Protein AF-A0A0K6SAA8-F1 (afdb_monomer)

Nearest PDB structures (foldseek):
  6c72-assembly1_C  TM=5.398E-01  e=1.262E+00  Acinetobacter phage Fri1

Secondary structure (DSSP, 8-state):
---------------------PPPP-----SS----TTEEEE-TTS-HHHHHHHHHHHHHHH-STTTTTTT----EEEEE-SEEE---EE--TTEEEEE-SSSGGGEEE-SSS-EEB--SSS-TTTTTTT--S-EEEEEEE----B-STT-BEEEB---SS--EEEEEESSEEE-------TT--PPP---------TT--------

Foldseek 3Di:
DDDDDDDDDDDPDDDPPPPPPPPPDPPDADVVHDDDPQEDEDEQPPPLCVLQVSQVVVCVQFADADRRNLVPPRAHEYEYEFDEHQYAHEWGANYEYYYPDPAQDRAEQNHQQGYAYDQGNVPPVCWSASRAHYEYESHEYAYQHQAEPRRGFHYYQHAPHYEYYRYATPDDYHNTDDHDDDPDDDDHQGAYDWDDDPPGGTDDGDD

Solvent-accessible surface area (backbone atoms only — not comparable to full-atom values): 11722 Å² total; per-residue (Å²): 134,80,88,85,84,90,81,83,86,79,82,80,80,80,80,81,77,81,73,83,74,69,72,78,77,78,75,79,73,59,86,76,66,90,69,58,91,48,45,44,79,44,54,60,85,52,61,64,68,61,55,41,51,55,46,50,56,50,22,68,57,16,20,58,71,68,48,32,29,75,86,52,87,68,61,39,35,44,37,31,41,58,37,61,39,79,41,59,38,66,55,19,32,42,25,37,40,34,29,66,31,97,44,23,80,37,10,31,30,54,10,64,48,7,64,26,22,72,44,28,54,78,47,58,92,66,44,29,73,78,26,36,42,26,38,39,33,24,23,20,36,63,11,62,29,73,74,44,100,76,48,45,17,30,37,48,17,29,8,58,66,30,47,46,42,66,53,44,62,77,41,46,78,36,54,61,75,68,67,98,53,91,94,58,87,78,82,65,76,37,22,34,52,52,65,71,58,102,83,73,54,76,47,49,58,36,132

Mean predicted aligned error: 12.29 Å

Radius of gyration: 27.16 Å; Cα contacts (8 Å, |Δi|>4): 464; chains: 1; bounding box: 73×38×105 Å

Sequence (207 aa):
MTLFHNLVISTCLLVCVAVGLNPPEANPQPNPPSWPPSVRVFNPDDPIEQIQSAVDAAFEINGGDGDKGQFSTARFAFLFTPGTYPVDVPVGYYTHIMGLGLSPDDTVISGPKGVHCEEGTKRFDVGALNTFWRAAENFRSTSRFNWFGGETGMLWAVSQASPLRRVNVDGDLLLFQAAEQDNEITIDNSTALVYEDENGVLVAGYS

Structure (mmCIF, N/CA/C/O backbone):
data_AF-A0A0K6SAA8-F1
#
_entry.id   AF-A0A0K6SAA8-F1
#
loop_
_atom_site.group_PDB
_atom_site.id
_atom_site.type_symbol
_atom_site.label_atom_id
_atom_site.label_alt_id
_atom_site.label_comp_id
_atom_site.label_asym_id
_atom_site.label_entity_id
_atom_site.label_seq_id
_atom_site.pdbx_PDB_ins_code
_atom_site.Cartn_x
_atom_site.Cartn_y
_atom_site.Cartn_z
_atom_site.occupancy
_atom_site.B_iso_or_equiv
_atom_site.auth_seq_id
_atom_site.auth_comp_id
_atom_site.auth_asym_id
_atom_site.auth_atom_id
_atom_site.pdbx_PDB_model_num
ATOM 1 N N . MET A 1 1 ? 55.920 -12.513 79.257 1.00 35.78 1 MET A N 1
ATOM 2 C CA . MET A 1 1 ? 56.450 -11.722 78.128 1.00 35.78 1 MET A CA 1
ATOM 3 C C . MET A 1 1 ? 55.290 -11.398 77.205 1.00 35.78 1 MET A C 1
ATOM 5 O O . MET A 1 1 ? 54.555 -12.319 76.887 1.00 35.78 1 MET A O 1
ATOM 9 N N . THR A 1 2 ? 55.156 -10.107 76.870 1.00 36.62 2 THR A N 1
ATOM 10 C CA . THR A 1 2 ? 54.320 -9.484 75.815 1.00 36.62 2 THR A CA 1
ATOM 11 C C . THR A 1 2 ? 52.791 -9.690 75.908 1.00 36.62 2 THR A C 1
ATOM 13 O O . THR A 1 2 ? 52.319 -10.802 75.743 1.00 36.62 2 THR A O 1
ATOM 16 N N . LEU A 1 3 ? 51.980 -8.694 76.322 1.00 32.72 3 LEU A N 1
ATOM 17 C CA . LEU A 1 3 ? 51.553 -7.496 75.550 1.00 32.72 3 LEU A CA 1
ATOM 18 C C . LEU A 1 3 ? 50.718 -7.930 74.316 1.00 32.72 3 LEU A C 1
ATOM 20 O O . LEU A 1 3 ? 51.194 -8.770 73.573 1.00 32.72 3 LEU A O 1
ATOM 24 N N . PHE A 1 4 ? 49.526 -7.435 73.956 1.00 35.25 4 PHE A N 1
ATOM 25 C CA . PHE A 1 4 ? 48.893 -6.127 74.134 1.00 35.25 4 PHE A CA 1
ATOM 26 C C . PHE A 1 4 ? 47.556 -6.113 73.317 1.00 35.25 4 PHE A C 1
ATOM 28 O O . PHE A 1 4 ? 47.455 -6.821 72.321 1.00 35.25 4 PHE A O 1
ATOM 35 N N . HIS A 1 5 ? 46.633 -5.208 73.671 1.00 37.62 5 HIS A N 1
ATOM 36 C CA . HIS A 1 5 ? 45.653 -4.486 72.821 1.00 37.62 5 HIS A CA 1
ATOM 37 C C . HIS A 1 5 ? 44.261 -5.052 72.433 1.00 37.62 5 HIS A C 1
ATOM 39 O O . HIS A 1 5 ? 44.089 -5.925 71.591 1.00 37.62 5 HIS A O 1
ATOM 45 N N . ASN A 1 6 ? 43.270 -4.361 73.018 1.00 39.34 6 ASN A N 1
ATOM 46 C CA . ASN A 1 6 ? 41.908 -4.012 72.591 1.00 39.34 6 ASN A CA 1
ATOM 47 C C . ASN A 1 6 ? 41.561 -4.149 71.096 1.00 39.34 6 ASN A C 1
ATOM 49 O O . ASN A 1 6 ? 42.222 -3.551 70.248 1.00 39.34 6 ASN A O 1
ATOM 53 N N . LEU A 1 7 ? 40.388 -4.728 70.811 1.00 35.84 7 LEU A N 1
ATOM 54 C CA . LEU A 1 7 ? 39.608 -4.405 69.615 1.00 35.84 7 LEU A CA 1
ATOM 55 C C . LEU A 1 7 ? 38.163 -4.084 70.020 1.00 35.84 7 LEU A C 1
ATOM 57 O O . LEU A 1 7 ? 37.481 -4.876 70.666 1.00 35.84 7 LEU A O 1
ATOM 61 N N . VAL A 1 8 ? 37.745 -2.868 69.681 1.00 38.88 8 VAL A N 1
ATOM 62 C CA . VAL A 1 8 ? 36.444 -2.264 69.981 1.00 38.88 8 VAL A CA 1
ATOM 63 C C . VAL A 1 8 ? 35.350 -2.931 69.143 1.00 38.88 8 VAL A C 1
ATOM 65 O O . VAL A 1 8 ? 35.466 -3.019 67.922 1.00 38.88 8 VAL A O 1
ATOM 68 N N . ILE A 1 9 ? 34.267 -3.363 69.793 1.00 43.66 9 ILE A N 1
ATOM 69 C CA . ILE A 1 9 ? 33.021 -3.781 69.139 1.00 43.66 9 ILE A CA 1
ATOM 70 C C . ILE A 1 9 ? 32.321 -2.512 68.641 1.00 43.66 9 ILE A C 1
ATOM 72 O O . ILE A 1 9 ? 31.817 -1.727 69.441 1.00 43.66 9 ILE A O 1
ATOM 76 N N . SER A 1 10 ? 32.314 -2.297 67.326 1.00 44.81 10 SER A N 1
ATOM 77 C CA . SER A 1 10 ? 31.531 -1.240 66.682 1.00 44.81 10 SER A CA 1
ATOM 78 C C . SER A 1 10 ? 30.283 -1.861 66.063 1.00 44.81 10 SER A C 1
ATOM 80 O O . SER A 1 10 ? 30.319 -2.421 64.967 1.00 44.81 10 SER A O 1
ATOM 82 N N . THR A 1 11 ? 29.174 -1.8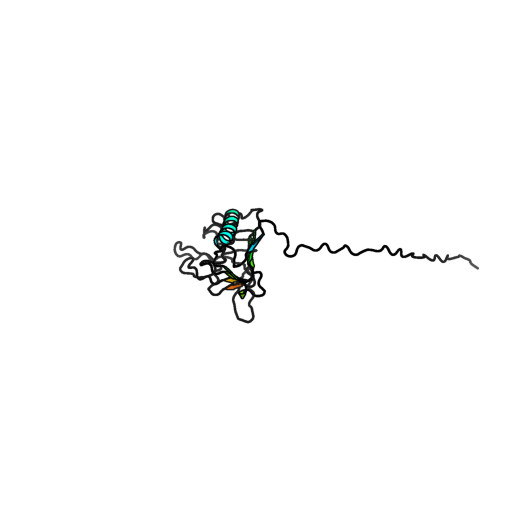20 66.796 1.00 48.84 11 THR A N 1
ATOM 83 C CA . THR A 1 11 ? 27.853 -2.197 66.289 1.00 48.84 11 THR A CA 1
ATOM 84 C C . THR A 1 11 ? 27.327 -1.042 65.439 1.00 48.84 11 THR A C 1
ATOM 86 O O . THR A 1 11 ? 26.850 -0.035 65.958 1.00 48.84 11 THR A O 1
ATOM 89 N N . CYS A 1 12 ? 27.428 -1.170 64.117 1.00 32.81 12 CYS A N 1
ATOM 90 C CA . CYS A 1 12 ? 26.747 -0.276 63.186 1.00 32.81 12 CYS A CA 1
ATOM 91 C C . CYS A 1 12 ? 25.257 -0.646 63.173 1.00 32.81 12 CYS A C 1
ATOM 93 O O . CYS A 1 12 ? 24.860 -1.644 62.574 1.00 32.81 12 CYS A O 1
ATOM 95 N N . LEU A 1 13 ? 24.434 0.123 63.889 1.00 40.59 13 LEU A N 1
ATOM 96 C CA . LEU A 1 13 ? 22.982 -0.011 63.850 1.00 40.59 13 LEU A CA 1
ATOM 97 C C . LEU A 1 13 ? 22.485 0.599 62.531 1.00 40.59 13 LEU A C 1
ATOM 99 O O . LEU A 1 13 ? 22.435 1.819 62.380 1.00 40.59 13 LEU A O 1
ATOM 103 N N . LEU A 1 14 ? 22.152 -0.247 61.557 1.00 43.69 14 LEU A N 1
ATOM 104 C CA . LEU A 1 14 ? 21.519 0.190 60.317 1.00 43.69 14 LEU A CA 1
ATOM 105 C C . LEU A 1 14 ? 20.052 0.531 60.619 1.00 43.69 14 LEU A C 1
ATOM 107 O O . LEU A 1 14 ? 19.215 -0.355 60.778 1.00 43.69 14 LEU A O 1
ATOM 111 N N . VAL A 1 15 ? 19.739 1.822 60.734 1.00 44.41 15 VAL A N 1
ATOM 112 C CA . VAL A 1 15 ? 18.352 2.301 60.767 1.00 44.41 15 VAL A CA 1
ATOM 113 C C . VAL A 1 15 ? 17.836 2.297 59.331 1.00 44.41 15 VAL A C 1
ATOM 115 O O . VAL A 1 15 ? 18.151 3.187 58.544 1.00 44.41 15 VAL A O 1
ATOM 118 N N . CYS A 1 16 ? 17.049 1.284 58.975 1.00 38.91 16 CYS A N 1
ATOM 119 C CA . CYS A 1 16 ? 16.259 1.304 57.749 1.00 38.91 16 CYS A CA 1
ATOM 120 C C . CYS A 1 16 ? 15.144 2.345 57.911 1.00 38.91 16 CYS A C 1
ATOM 122 O O . CYS A 1 16 ? 14.097 2.063 58.491 1.00 38.91 16 CYS A O 1
ATOM 124 N N . VAL A 1 17 ? 15.363 3.560 57.408 1.00 49.12 17 VAL A N 1
ATOM 125 C CA . VAL A 1 17 ? 14.263 4.493 57.149 1.00 49.12 17 VAL A CA 1
ATOM 126 C C . VAL A 1 17 ? 13.480 3.917 55.974 1.00 49.12 17 VAL A C 1
ATOM 128 O O . VAL A 1 17 ? 13.948 3.941 54.838 1.00 49.12 17 VAL A O 1
ATOM 131 N N . ALA A 1 18 ? 12.302 3.359 56.249 1.00 51.41 18 ALA A N 1
ATOM 132 C CA . ALA A 1 18 ? 11.336 3.021 55.216 1.00 51.41 18 ALA A CA 1
ATOM 133 C C . ALA A 1 18 ? 10.807 4.332 54.619 1.00 51.41 18 ALA A C 1
ATOM 135 O O . ALA A 1 18 ? 9.821 4.899 55.086 1.00 51.41 18 ALA A O 1
ATOM 136 N N . VAL A 1 19 ? 11.504 4.852 53.609 1.00 53.38 19 VAL A N 1
ATOM 137 C CA . VAL A 1 19 ? 10.934 5.865 52.725 1.00 53.38 19 VAL A CA 1
ATOM 138 C C . VAL A 1 19 ? 9.825 5.145 51.971 1.00 53.38 19 VAL A C 1
ATOM 140 O O . VAL A 1 19 ? 10.100 4.220 51.209 1.00 53.38 19 VAL A O 1
ATOM 143 N N . GLY A 1 20 ? 8.571 5.503 52.244 1.00 55.34 20 GLY A N 1
ATOM 144 C CA . GLY A 1 20 ? 7.431 5.029 51.472 1.00 55.34 20 GLY A CA 1
ATOM 145 C C . GLY A 1 20 ? 7.590 5.483 50.027 1.00 55.34 20 GLY A C 1
ATOM 146 O O . GLY A 1 20 ? 7.181 6.585 49.672 1.00 55.34 20 GLY A O 1
ATOM 147 N N . LEU A 1 21 ? 8.232 4.657 49.203 1.00 55.69 21 LEU A N 1
ATOM 148 C CA . LEU A 1 21 ? 8.186 4.790 47.759 1.00 55.69 21 LEU A CA 1
ATOM 149 C C . LEU A 1 21 ? 6.781 4.361 47.351 1.00 55.69 21 LEU A C 1
ATOM 151 O O . LEU A 1 21 ? 6.524 3.179 47.127 1.00 55.69 21 LEU A O 1
ATOM 155 N N . ASN A 1 22 ? 5.856 5.318 47.304 1.00 58.56 22 ASN A N 1
ATOM 156 C CA . ASN A 1 22 ? 4.645 5.111 46.531 1.00 58.56 22 ASN A CA 1
ATOM 157 C C . ASN A 1 22 ? 5.105 4.782 45.102 1.00 58.56 22 ASN A C 1
ATOM 159 O O . ASN A 1 22 ? 5.905 5.549 44.550 1.00 58.56 22 ASN A O 1
ATOM 163 N N . PRO A 1 23 ? 4.684 3.647 44.514 1.00 65.62 23 PRO A N 1
ATOM 164 C CA . PRO A 1 23 ? 4.950 3.408 43.107 1.00 65.62 23 PRO A CA 1
ATOM 165 C C . PRO A 1 23 ? 4.401 4.610 42.328 1.00 65.62 23 PRO A C 1
ATOM 167 O O . PRO A 1 23 ? 3.341 5.122 42.704 1.00 65.62 23 PRO A O 1
ATOM 170 N N . PRO A 1 24 ? 5.110 5.104 41.296 1.00 65.88 24 PRO A N 1
ATOM 171 C CA . PRO A 1 24 ? 4.554 6.150 40.455 1.00 65.88 24 PRO A CA 1
ATOM 172 C C . PRO A 1 24 ? 3.188 5.664 39.974 1.00 65.88 24 PRO A C 1
ATOM 174 O O . PRO A 1 24 ? 3.086 4.562 39.429 1.00 65.88 24 PRO A O 1
ATOM 177 N N . GLU A 1 25 ? 2.142 6.447 40.244 1.00 60.78 25 GLU A N 1
ATOM 178 C CA . GLU A 1 25 ? 0.822 6.192 39.683 1.00 60.78 25 GLU A CA 1
ATOM 179 C C . GLU A 1 25 ? 1.014 6.009 38.179 1.00 60.78 25 GLU A C 1
ATOM 181 O O . GLU A 1 25 ? 1.585 6.870 37.502 1.00 60.78 25 GLU A O 1
ATOM 186 N N . ALA A 1 26 ? 0.641 4.832 37.676 1.00 66.62 26 ALA A N 1
ATOM 187 C CA . ALA A 1 26 ? 0.717 4.544 36.260 1.00 66.62 26 ALA A CA 1
ATOM 188 C C . ALA A 1 26 ? -0.170 5.571 35.561 1.00 66.62 26 ALA A C 1
ATOM 190 O O . ALA A 1 26 ? -1.389 5.478 35.642 1.00 66.62 26 ALA A O 1
ATOM 191 N N . ASN A 1 27 ? 0.445 6.571 34.930 1.00 66.69 27 ASN A N 1
ATOM 192 C CA . ASN A 1 27 ? -0.266 7.542 34.114 1.00 66.69 27 ASN A CA 1
ATOM 193 C C . ASN A 1 27 ? -0.941 6.734 32.999 1.00 66.69 27 ASN A C 1
ATOM 195 O O . ASN A 1 27 ? -0.214 6.202 32.147 1.00 66.69 27 ASN A O 1
ATOM 199 N N . PRO A 1 28 ? -2.276 6.552 33.022 1.00 75.44 28 PRO A N 1
ATOM 200 C CA . PRO A 1 28 ? -2.926 5.690 32.055 1.00 75.44 28 PRO A CA 1
ATOM 201 C C . PRO A 1 28 ? -2.694 6.311 30.680 1.00 75.44 28 PRO A C 1
ATOM 203 O O . PRO A 1 28 ? -3.140 7.426 30.407 1.00 75.44 28 PRO A O 1
ATOM 206 N N . GLN A 1 29 ? -1.924 5.626 29.834 1.00 75.44 29 GLN A N 1
ATOM 207 C CA . GLN A 1 29 ? -1.759 6.059 28.454 1.00 75.44 29 GLN A CA 1
ATOM 208 C C . GLN A 1 29 ? -3.133 5.982 27.779 1.00 75.44 29 GLN A C 1
ATOM 210 O O . GLN A 1 29 ? -3.856 5.006 28.014 1.00 75.44 29 GLN A O 1
ATOM 215 N N . PRO A 1 30 ? -3.514 6.982 26.965 1.00 80.06 30 PRO A N 1
ATOM 216 C CA . PRO A 1 30 ? -4.750 6.913 26.204 1.00 80.06 30 PRO A CA 1
ATOM 217 C C . PRO A 1 30 ? -4.809 5.600 25.418 1.00 80.06 30 PRO A C 1
ATOM 219 O O . PRO A 1 30 ? -3.830 5.211 24.781 1.00 80.06 30 PRO A O 1
ATOM 222 N N . ASN A 1 31 ? -5.948 4.911 25.490 1.00 77.38 31 ASN A N 1
ATOM 223 C CA . ASN A 1 31 ? -6.246 3.751 24.660 1.00 77.38 31 ASN A CA 1
ATOM 224 C C . ASN A 1 31 ? -7.573 4.016 23.923 1.00 77.38 31 ASN A C 1
ATOM 226 O O . ASN A 1 31 ? -8.626 3.965 24.563 1.00 77.38 31 ASN A O 1
ATOM 230 N N . PRO A 1 32 ? -7.545 4.337 22.619 1.00 80.06 32 PRO A N 1
ATOM 231 C CA . PRO A 1 32 ? -6.368 4.323 21.750 1.00 80.06 32 PRO A CA 1
ATOM 232 C C . PRO A 1 32 ? -5.377 5.468 22.050 1.00 80.06 32 PRO A C 1
ATOM 234 O O . PRO A 1 32 ? -5.785 6.512 22.570 1.00 80.06 32 PRO A O 1
ATOM 237 N N . PRO A 1 33 ? -4.082 5.296 21.722 1.00 85.81 33 PRO A N 1
ATOM 238 C CA . PRO A 1 33 ? -3.091 6.365 21.812 1.00 85.81 33 PRO A CA 1
ATOM 239 C C . PRO A 1 33 ? -3.477 7.583 20.969 1.00 85.81 33 PRO A C 1
ATOM 241 O O . PRO A 1 33 ? -4.172 7.466 19.960 1.00 85.81 33 PRO A O 1
ATOM 244 N N . SER A 1 34 ? -2.978 8.760 21.353 1.00 89.06 34 SER A N 1
ATOM 245 C CA . SER A 1 34 ? -3.048 9.941 20.490 1.00 89.06 34 SER A CA 1
ATOM 246 C C . SER A 1 34 ? -1.943 9.862 19.439 1.00 89.06 34 SER A C 1
ATOM 248 O O . SER A 1 34 ? -0.757 9.872 19.776 1.00 89.06 34 SER A O 1
ATOM 250 N N . TRP A 1 35 ? -2.335 9.761 18.174 1.00 90.69 35 TRP A N 1
ATOM 251 C CA . TRP A 1 35 ? -1.424 9.610 17.045 1.00 90.69 35 TRP A CA 1
ATOM 252 C C . TRP A 1 35 ? -1.128 10.962 16.376 1.00 90.69 35 TRP A C 1
ATOM 254 O O . TRP A 1 35 ? -2.025 11.804 16.278 1.00 90.69 35 TRP A O 1
ATOM 264 N N . PRO A 1 36 ? 0.106 11.206 15.890 1.00 93.56 36 PRO A N 1
ATOM 265 C CA . PRO A 1 36 ? 0.375 12.372 15.052 1.00 93.56 36 PRO A CA 1
ATOM 266 C C . PRO A 1 36 ? -0.384 12.256 13.716 1.00 93.56 36 PRO A C 1
ATOM 268 O O . PRO A 1 36 ? -0.700 11.145 13.298 1.00 93.56 36 PRO A O 1
ATOM 271 N N . PRO A 1 37 ? -0.613 13.361 12.978 1.00 93.69 37 PRO A N 1
ATOM 272 C CA . PRO A 1 37 ? -1.379 13.334 11.723 1.00 93.69 37 PRO A CA 1
ATOM 273 C C . PRO A 1 37 ? -0.827 12.401 10.636 1.00 93.69 37 PRO A C 1
ATOM 275 O O . PRO A 1 37 ? -1.553 12.020 9.721 1.00 93.69 37 PRO A O 1
ATOM 278 N N . SER A 1 38 ? 0.456 12.049 10.722 1.00 96.19 38 SER A N 1
ATOM 279 C CA . SER A 1 38 ? 1.112 11.126 9.800 1.00 96.19 38 SER A CA 1
ATOM 280 C C . SER A 1 38 ? 0.850 9.646 10.093 1.00 96.19 38 SER A C 1
ATOM 282 O O . SER A 1 38 ? 1.230 8.789 9.298 1.00 96.19 38 SER A O 1
ATOM 284 N N . VAL A 1 39 ? 0.204 9.343 11.219 1.00 97.69 39 VAL A N 1
ATOM 285 C CA . VAL A 1 39 ? -0.264 8.011 11.590 1.00 97.69 39 VAL A CA 1
ATOM 286 C C . VAL A 1 39 ? -1.785 8.027 11.493 1.00 97.69 39 VAL A C 1
ATOM 288 O O . VAL A 1 39 ? -2.465 8.753 12.218 1.00 97.69 39 VAL A O 1
ATOM 291 N N . ARG A 1 40 ? -2.330 7.248 10.562 1.00 97.44 40 ARG A N 1
ATOM 292 C CA . ARG A 1 40 ? -3.764 7.222 10.266 1.00 97.44 40 ARG A CA 1
ATOM 293 C C . ARG A 1 40 ? -4.307 5.830 10.529 1.00 97.44 40 ARG A C 1
ATOM 295 O O . ARG A 1 40 ? -3.757 4.854 10.032 1.00 97.44 40 ARG A O 1
ATOM 302 N N . VAL A 1 41 ? -5.386 5.765 11.301 1.00 97.31 41 VAL A N 1
ATOM 303 C CA . VAL A 1 41 ? -6.159 4.542 11.520 1.00 97.31 41 VAL A CA 1
ATOM 304 C C . VAL A 1 41 ? -7.432 4.653 10.692 1.00 97.31 41 VAL A C 1
ATOM 306 O O . VAL A 1 41 ? -8.168 5.624 10.860 1.00 97.31 41 VAL A O 1
ATOM 309 N N . PHE A 1 42 ? -7.661 3.693 9.804 1.00 98.19 42 PHE A N 1
ATOM 310 C CA . PHE A 1 42 ? -8.815 3.648 8.913 1.00 98.19 42 PHE A CA 1
ATOM 311 C C . PHE A 1 42 ? -9.785 2.552 9.334 1.00 98.19 42 PHE A C 1
ATOM 313 O O . PHE A 1 42 ? -9.373 1.425 9.616 1.00 98.19 42 PHE A O 1
ATOM 320 N N . ASN A 1 43 ? -11.075 2.867 9.303 1.00 97.56 43 ASN A N 1
ATOM 321 C CA . ASN A 1 43 ? -12.169 1.917 9.471 1.00 97.56 43 ASN A CA 1
ATOM 322 C C . ASN A 1 43 ? -12.768 1.536 8.116 1.00 97.56 43 ASN A C 1
ATOM 324 O O . ASN A 1 43 ? -12.737 2.353 7.197 1.00 97.56 43 ASN A O 1
ATOM 328 N N . PRO A 1 44 ? -13.332 0.325 7.967 1.00 97.62 44 PRO A N 1
ATOM 329 C CA . PRO A 1 44 ? -13.945 -0.091 6.704 1.00 97.62 44 PRO A CA 1
ATOM 330 C C . PRO A 1 44 ? -15.139 0.787 6.294 1.00 97.62 44 PRO A C 1
ATOM 332 O O . PRO A 1 44 ? -15.464 0.852 5.113 1.00 97.62 44 PRO A O 1
ATOM 335 N N . ASP A 1 45 ? -15.757 1.486 7.252 1.00 97.31 45 ASP A N 1
ATOM 336 C CA . ASP A 1 45 ? -16.860 2.424 7.015 1.00 97.31 45 ASP A CA 1
ATOM 337 C C . ASP A 1 45 ? -16.389 3.851 6.664 1.00 97.31 45 ASP A C 1
ATOM 339 O O . ASP A 1 45 ? -17.216 4.709 6.337 1.00 97.31 45 ASP A O 1
ATOM 343 N N . ASP A 1 46 ? -15.081 4.137 6.739 1.00 98.06 46 ASP A N 1
ATOM 344 C CA . ASP A 1 46 ? -14.552 5.439 6.332 1.00 98.06 46 ASP A CA 1
ATOM 345 C C . ASP A 1 46 ? -14.757 5.628 4.817 1.00 98.06 46 ASP A C 1
ATOM 347 O O . ASP A 1 46 ? -14.586 4.683 4.038 1.00 98.06 46 ASP A O 1
ATOM 351 N N . PRO A 1 47 ? -15.081 6.846 4.342 1.00 98.38 47 PRO A N 1
ATOM 352 C CA . PRO A 1 47 ? -15.229 7.081 2.914 1.00 98.38 47 PRO A CA 1
ATOM 353 C C . PRO A 1 47 ? -13.939 6.738 2.161 1.00 98.38 47 PRO A C 1
ATOM 355 O O . PRO A 1 47 ? -12.876 7.283 2.460 1.00 98.38 47 PRO A O 1
ATOM 358 N N . ILE A 1 48 ? -14.049 5.882 1.141 1.00 97.75 48 ILE A N 1
ATOM 359 C CA . ILE A 1 48 ? -12.924 5.390 0.322 1.00 97.75 48 ILE A CA 1
ATOM 360 C C . ILE A 1 48 ? -12.046 6.546 -0.174 1.00 97.75 48 ILE A C 1
ATOM 362 O O . ILE A 1 48 ? -10.823 6.480 -0.092 1.00 97.75 48 ILE A O 1
ATOM 366 N N . GLU A 1 49 ? -12.665 7.641 -0.618 1.00 98.06 49 GLU A N 1
ATOM 367 C CA . GLU A 1 49 ? -11.969 8.841 -1.097 1.00 98.06 49 GLU A CA 1
ATOM 368 C C . GLU A 1 49 ? -11.064 9.477 -0.031 1.00 98.06 49 GLU A C 1
ATOM 370 O O . GLU A 1 49 ? -9.993 9.987 -0.352 1.00 98.06 49 GLU A O 1
ATOM 375 N N . GLN A 1 50 ? -11.451 9.425 1.247 1.00 98.00 50 GLN A N 1
ATOM 376 C CA . GLN A 1 50 ? -10.641 9.964 2.343 1.00 98.00 50 GLN A CA 1
ATOM 377 C C . GLN A 1 50 ? -9.438 9.074 2.656 1.00 98.00 50 GLN A C 1
ATOM 379 O O . GLN A 1 50 ? -8.367 9.591 2.985 1.00 98.00 50 GLN A O 1
ATOM 384 N N . ILE A 1 51 ? -9.608 7.753 2.551 1.00 98.56 51 ILE A N 1
ATOM 385 C CA . ILE A 1 51 ? -8.516 6.787 2.708 1.00 98.56 51 ILE A CA 1
ATOM 386 C C . ILE A 1 51 ? -7.519 6.978 1.564 1.00 98.56 51 ILE A C 1
ATOM 388 O O . ILE A 1 51 ? -6.337 7.219 1.810 1.00 98.56 51 ILE A O 1
ATOM 392 N N . GLN A 1 52 ? -8.015 6.953 0.324 1.00 98.56 52 GLN A N 1
ATOM 393 C CA . GLN A 1 52 ? -7.194 7.088 -0.874 1.00 98.56 52 GLN A CA 1
ATOM 394 C C . GLN A 1 52 ? -6.448 8.426 -0.884 1.00 98.56 52 GLN A C 1
ATOM 396 O O . GLN A 1 52 ? -5.233 8.445 -1.038 1.00 98.56 52 GLN A O 1
ATOM 401 N N . SER A 1 53 ? -7.130 9.538 -0.591 1.00 98.38 53 SER A N 1
ATOM 402 C CA . SER A 1 53 ? -6.496 10.860 -0.540 1.00 98.38 53 SER A CA 1
ATOM 403 C C . SER A 1 53 ? -5.384 10.952 0.510 1.00 98.38 53 SER A C 1
ATOM 405 O O . SER A 1 53 ? -4.366 11.600 0.270 1.00 98.38 53 SER A O 1
ATOM 407 N N . ALA A 1 54 ? -5.542 10.304 1.669 1.00 98.19 54 ALA A N 1
ATOM 408 C CA . ALA A 1 54 ? -4.507 10.294 2.700 1.00 98.19 54 ALA A CA 1
ATOM 409 C C . ALA A 1 54 ? -3.259 9.514 2.262 1.00 98.19 54 ALA A C 1
ATOM 411 O O . ALA A 1 54 ? -2.138 9.945 2.537 1.00 98.19 54 ALA A O 1
ATOM 412 N N . VAL A 1 55 ? -3.463 8.384 1.583 1.00 98.31 55 VAL A N 1
ATOM 413 C CA . VAL A 1 55 ? -2.385 7.557 1.037 1.00 98.31 55 VAL A CA 1
ATOM 414 C C . VAL A 1 55 ? -1.673 8.281 -0.106 1.00 98.31 55 VAL A C 1
ATOM 416 O O . VAL A 1 55 ? -0.448 8.402 -0.078 1.00 98.31 55 VAL A O 1
ATOM 419 N N . ASP A 1 56 ? -2.428 8.834 -1.054 1.00 98.25 56 ASP A N 1
ATOM 420 C CA . ASP A 1 56 ? -1.890 9.556 -2.208 1.00 98.25 56 ASP A CA 1
ATOM 421 C C . ASP A 1 56 ? -1.069 10.773 -1.772 1.00 98.25 56 ASP A C 1
ATOM 423 O O . ASP A 1 56 ? 0.017 11.003 -2.299 1.00 98.25 56 ASP A O 1
ATOM 427 N N . ALA A 1 57 ? -1.526 11.511 -0.754 1.00 97.75 57 ALA A N 1
ATOM 428 C CA . ALA A 1 57 ? -0.790 12.653 -0.215 1.00 97.75 57 ALA A CA 1
ATOM 429 C C . ALA A 1 57 ? 0.560 12.247 0.406 1.00 97.75 57 ALA A C 1
ATOM 431 O O . ALA A 1 57 ? 1.556 12.954 0.253 1.00 97.75 57 ALA A O 1
ATOM 432 N N . ALA A 1 58 ? 0.626 11.105 1.097 1.00 97.69 58 ALA A N 1
ATOM 433 C CA . ALA A 1 58 ? 1.896 10.593 1.609 1.00 97.69 58 ALA A CA 1
ATOM 434 C C . ALA A 1 58 ? 2.811 10.114 0.476 1.00 97.69 58 ALA A C 1
ATOM 436 O O . ALA A 1 58 ? 4.010 10.406 0.486 1.00 97.69 58 ALA A O 1
ATOM 437 N N . PHE A 1 59 ? 2.249 9.422 -0.518 1.00 97.31 59 PHE A N 1
ATOM 438 C CA . PHE A 1 59 ? 2.993 8.967 -1.688 1.00 97.31 59 PHE A CA 1
ATOM 439 C C . PHE A 1 59 ? 3.509 10.138 -2.531 1.00 97.31 59 PHE A C 1
ATOM 441 O O . PHE A 1 59 ? 4.620 10.084 -3.045 1.00 97.31 59 PHE A O 1
ATOM 448 N N . GLU A 1 60 ? 2.781 11.251 -2.608 1.00 96.25 60 GLU A N 1
ATOM 449 C CA . GLU A 1 60 ? 3.254 12.461 -3.277 1.00 96.25 60 GLU A CA 1
ATOM 450 C C . GLU A 1 60 ? 4.502 13.054 -2.602 1.00 96.25 60 GLU A C 1
ATOM 452 O O . GLU A 1 60 ? 5.350 13.629 -3.286 1.00 96.25 60 GLU A O 1
ATOM 457 N N . ILE A 1 61 ? 4.651 12.894 -1.287 1.00 96.06 61 ILE A N 1
ATOM 458 C CA . ILE A 1 61 ? 5.806 13.404 -0.535 1.00 96.06 61 ILE A CA 1
ATOM 459 C C . ILE A 1 61 ? 6.983 12.423 -0.605 1.00 96.06 61 ILE A C 1
ATOM 461 O O . ILE A 1 61 ? 8.130 12.843 -0.767 1.00 96.06 61 ILE A O 1
ATOM 465 N N . ASN A 1 62 ? 6.701 11.126 -0.469 1.00 95.88 62 ASN A N 1
ATOM 466 C CA . ASN A 1 62 ? 7.709 10.100 -0.220 1.00 95.88 62 ASN A CA 1
ATOM 467 C C . ASN A 1 62 ? 7.817 9.013 -1.303 1.00 95.88 62 ASN A C 1
ATOM 469 O O . ASN A 1 62 ? 8.498 8.017 -1.085 1.00 95.88 62 ASN A O 1
ATOM 473 N N . GLY A 1 63 ? 7.151 9.131 -2.443 1.00 92.75 63 GLY A N 1
ATOM 474 C CA . GLY A 1 63 ? 7.211 8.116 -3.493 1.00 92.75 63 GLY A CA 1
ATOM 475 C C . GLY A 1 63 ? 6.927 8.667 -4.882 1.00 92.75 63 GLY A C 1
ATOM 476 O O . GLY A 1 63 ? 6.856 9.873 -5.095 1.00 92.75 63 GLY A O 1
ATOM 477 N N . GLY A 1 64 ? 6.762 7.772 -5.846 1.00 85.69 64 GLY A N 1
ATOM 478 C CA . GLY A 1 64 ? 6.657 8.125 -7.258 1.00 85.69 64 GLY A CA 1
ATOM 479 C C . GLY A 1 64 ? 8.024 8.269 -7.922 1.00 85.69 64 GLY A C 1
ATOM 480 O O . GLY A 1 64 ? 9.045 7.939 -7.331 1.00 85.69 64 GLY A O 1
ATOM 481 N N . ASP A 1 65 ? 8.004 8.740 -9.166 1.00 83.94 65 ASP A N 1
ATOM 482 C CA . ASP A 1 65 ? 9.170 8.785 -10.051 1.00 83.94 65 ASP A CA 1
ATOM 483 C C . ASP A 1 65 ? 10.285 9.726 -9.543 1.00 83.94 65 ASP A C 1
ATOM 485 O O . ASP A 1 65 ? 10.018 10.781 -8.954 1.00 83.94 65 ASP A O 1
ATOM 489 N N . GLY A 1 66 ? 11.536 9.350 -9.815 1.00 82.50 66 GLY A N 1
ATOM 490 C CA . GLY A 1 66 ? 12.739 10.126 -9.523 1.00 82.50 66 GLY A CA 1
ATOM 491 C C . GLY A 1 66 ? 13.227 10.074 -8.072 1.00 82.50 66 GLY A C 1
ATOM 492 O O . GLY A 1 66 ? 13.730 11.087 -7.585 1.00 82.50 66 GLY A O 1
ATOM 493 N N . ASP A 1 67 ? 13.073 8.942 -7.374 1.00 85.06 67 ASP A N 1
ATOM 494 C CA . ASP A 1 67 ? 13.526 8.753 -5.979 1.00 85.06 67 ASP A CA 1
ATOM 495 C C . ASP A 1 67 ? 12.954 9.790 -4.998 1.00 85.06 67 ASP A C 1
ATOM 497 O O . ASP A 1 67 ? 13.575 10.185 -3.998 1.00 85.06 67 ASP A O 1
ATOM 501 N N . LYS A 1 68 ? 11.738 10.265 -5.281 1.00 90.56 68 LYS A N 1
ATOM 502 C CA . LYS A 1 68 ? 11.124 11.337 -4.505 1.00 90.56 68 LYS A CA 1
ATOM 503 C C . LYS A 1 68 ? 10.951 10.910 -3.048 1.00 90.56 68 LYS A C 1
ATOM 505 O O . LYS A 1 68 ? 10.274 9.941 -2.725 1.00 90.56 68 LYS A O 1
ATOM 510 N N . GLY A 1 69 ? 11.584 11.672 -2.162 1.00 91.94 69 GLY A N 1
ATOM 511 C CA . GLY A 1 69 ? 11.545 11.453 -0.721 1.00 91.94 69 GLY A CA 1
ATOM 512 C C . GLY A 1 69 ? 12.530 10.415 -0.179 1.00 91.94 69 GLY A C 1
ATOM 513 O O . GLY A 1 69 ? 12.459 10.115 1.013 1.00 91.94 69 GLY A O 1
ATOM 514 N N . GLN A 1 70 ? 13.502 9.954 -0.979 1.00 92.50 70 GLN A N 1
ATOM 515 C CA . GLN A 1 70 ? 14.572 9.054 -0.522 1.00 92.50 70 GLN A CA 1
ATOM 516 C C . GLN A 1 70 ? 15.273 9.561 0.747 1.00 92.50 70 GLN A C 1
ATOM 518 O O . GLN A 1 70 ? 15.557 8.780 1.646 1.00 92.50 70 GLN A O 1
ATOM 523 N N . PHE A 1 71 ? 15.493 10.875 0.864 1.00 94.69 71 PHE A N 1
ATOM 524 C CA . PHE A 1 71 ? 16.098 11.515 2.044 1.00 94.69 71 PHE A CA 1
ATOM 525 C C . PHE A 1 71 ? 15.112 12.389 2.834 1.00 94.69 71 PHE A C 1
ATOM 527 O O . PHE A 1 71 ? 15.509 13.306 3.553 1.00 94.69 71 PHE A O 1
ATOM 534 N N . SER A 1 72 ? 13.811 12.132 2.688 1.00 95.25 72 SER A N 1
ATOM 535 C CA . SER A 1 72 ? 12.765 12.865 3.397 1.00 95.25 72 SER A CA 1
ATOM 536 C C . SER A 1 72 ? 12.803 12.611 4.905 1.00 95.25 72 SER A C 1
ATOM 538 O O . SER A 1 72 ? 13.053 11.501 5.387 1.00 95.25 72 SER A O 1
ATOM 540 N N . THR A 1 73 ? 12.479 13.642 5.681 1.00 97.00 73 THR A N 1
ATOM 541 C CA . THR A 1 73 ? 12.233 13.519 7.124 1.00 97.00 73 THR A CA 1
ATOM 542 C C . THR A 1 73 ? 10.786 13.131 7.443 1.00 97.00 73 THR A C 1
ATOM 544 O O . THR A 1 73 ? 10.497 12.775 8.585 1.00 97.00 73 THR A O 1
ATOM 547 N N . ALA A 1 74 ? 9.879 13.150 6.458 1.00 97.81 74 ALA A N 1
ATOM 548 C CA . ALA A 1 74 ? 8.487 12.750 6.640 1.00 97.81 74 ALA A CA 1
ATOM 549 C C . ALA A 1 74 ? 8.371 11.230 6.845 1.00 97.81 74 ALA A C 1
ATOM 551 O O . ALA A 1 74 ? 9.078 10.439 6.215 1.00 97.81 74 ALA A O 1
ATOM 552 N N . ARG A 1 75 ? 7.495 10.817 7.762 1.00 98.12 75 ARG A N 1
ATOM 553 C CA . ARG A 1 75 ? 7.287 9.424 8.185 1.00 98.12 75 ARG A CA 1
ATOM 554 C C . ARG A 1 75 ? 5.792 9.166 8.213 1.00 98.12 75 ARG A C 1
ATOM 556 O O . ARG A 1 75 ? 5.101 9.948 8.859 1.00 98.12 75 ARG A O 1
ATOM 563 N N . PHE A 1 76 ? 5.320 8.095 7.583 1.00 98.56 76 PHE A N 1
ATOM 564 C CA . PHE A 1 76 ? 3.891 7.789 7.491 1.00 98.56 76 PHE A CA 1
ATOM 565 C C . PHE A 1 76 ? 3.586 6.376 7.983 1.00 98.56 76 PHE A C 1
ATOM 567 O O . PHE A 1 76 ? 4.357 5.446 7.739 1.00 98.56 76 PHE A O 1
ATOM 574 N N . ALA A 1 77 ? 2.452 6.210 8.660 1.00 98.38 77 ALA A N 1
ATOM 575 C CA . ALA A 1 77 ? 1.910 4.899 8.986 1.00 98.38 77 ALA A CA 1
ATOM 576 C C . ALA A 1 77 ? 0.410 4.855 8.695 1.00 98.38 77 ALA A C 1
ATOM 578 O O . ALA A 1 77 ? -0.341 5.736 9.121 1.00 98.38 77 ALA A O 1
ATOM 579 N N . PHE A 1 78 ? -0.019 3.809 8.001 1.00 98.62 78 PHE A N 1
ATOM 580 C CA . PHE A 1 78 ? -1.411 3.571 7.648 1.00 98.62 78 PHE A CA 1
ATOM 581 C C . PHE A 1 78 ? -1.859 2.251 8.263 1.00 98.62 78 PHE A C 1
ATOM 583 O O . PHE A 1 78 ? -1.337 1.190 7.920 1.00 98.62 78 PHE A O 1
ATOM 590 N N . LEU A 1 79 ? -2.791 2.338 9.207 1.00 98.38 79 LEU A N 1
ATOM 591 C CA . LEU A 1 79 ? -3.264 1.225 10.010 1.00 98.38 79 LEU A CA 1
ATOM 592 C C . LEU A 1 79 ? -4.720 0.951 9.640 1.00 98.38 79 LEU A C 1
ATOM 594 O O . LEU A 1 79 ? -5.570 1.828 9.755 1.00 98.38 79 LEU A O 1
ATOM 598 N N . PHE A 1 80 ? -5.007 -0.262 9.204 1.00 98.62 80 PHE A N 1
ATOM 599 C CA . PHE A 1 80 ? -6.322 -0.671 8.731 1.00 98.62 80 PHE A CA 1
ATOM 600 C C . PHE A 1 80 ? -6.947 -1.588 9.778 1.00 98.62 80 PHE A C 1
ATOM 602 O O . PHE A 1 80 ? -6.369 -2.620 10.118 1.00 98.62 80 PHE A O 1
ATOM 609 N N . THR A 1 81 ? -8.098 -1.215 10.334 1.00 98.38 81 THR A N 1
ATOM 610 C CA . THR A 1 81 ? -8.847 -2.110 11.226 1.00 98.38 81 THR A CA 1
ATOM 611 C C . THR A 1 81 ? -9.357 -3.351 10.468 1.00 98.38 81 THR A C 1
ATOM 613 O O . THR A 1 81 ? -9.234 -3.433 9.243 1.00 98.38 81 THR A O 1
ATOM 616 N N . PRO A 1 82 ? -9.846 -4.394 11.161 1.00 98.75 82 PRO A N 1
ATOM 617 C CA . PRO A 1 82 ? -10.444 -5.539 10.480 1.00 98.75 82 PRO A CA 1
ATOM 618 C C . PRO A 1 82 ? -11.597 -5.122 9.560 1.00 98.75 82 PRO A C 1
ATOM 620 O O . PRO A 1 82 ? -12.496 -4.390 9.975 1.00 98.75 82 PRO A O 1
ATOM 623 N N . GLY A 1 83 ? -11.576 -5.587 8.314 1.00 98.62 83 GLY A N 1
ATOM 624 C CA . GLY A 1 83 ? -12.516 -5.176 7.278 1.00 98.62 83 GLY A CA 1
ATOM 625 C C . GLY A 1 83 ? -11.965 -5.334 5.863 1.00 98.62 83 GLY A C 1
ATOM 626 O O . GLY A 1 83 ? -10.876 -5.864 5.651 1.00 98.62 83 GLY A O 1
ATOM 627 N N . THR A 1 84 ? -12.738 -4.883 4.875 1.00 98.62 84 THR A N 1
ATOM 628 C CA . THR A 1 84 ? -12.350 -4.895 3.457 1.00 98.62 84 THR A CA 1
ATOM 629 C C . THR A 1 84 ? -12.257 -3.473 2.923 1.00 98.62 84 THR A C 1
ATOM 631 O O . THR A 1 84 ? -13.199 -2.699 3.062 1.00 98.62 84 THR A O 1
ATOM 634 N N . TYR A 1 85 ? -11.140 -3.152 2.274 1.00 98.69 85 TYR A N 1
ATOM 635 C CA . TYR A 1 85 ? -10.828 -1.818 1.776 1.00 98.69 85 TYR A CA 1
ATOM 636 C C . TYR A 1 85 ? -10.566 -1.869 0.268 1.00 98.69 85 TYR A C 1
ATOM 638 O O . TYR A 1 85 ? -9.534 -2.400 -0.154 1.00 98.69 85 TYR A O 1
ATOM 646 N N . PRO A 1 86 ? -11.471 -1.344 -0.572 1.00 98.12 86 PRO A N 1
ATOM 647 C CA . PRO A 1 86 ? -11.290 -1.294 -2.021 1.00 98.12 86 PRO A CA 1
ATOM 648 C C . PRO A 1 86 ? -10.430 -0.080 -2.420 1.00 98.12 86 PRO A C 1
ATOM 650 O O . PRO A 1 86 ? -10.891 0.820 -3.117 1.00 98.12 86 PRO A O 1
ATOM 653 N N . VAL A 1 87 ? -9.191 -0.034 -1.923 1.00 98.50 87 VAL A N 1
ATOM 654 C CA . VAL A 1 87 ? -8.229 1.062 -2.134 1.00 98.50 87 VAL A CA 1
ATOM 655 C C . VAL A 1 87 ? -6.913 0.538 -2.686 1.00 98.50 87 VAL A C 1
ATOM 657 O O . VAL A 1 87 ? -6.504 -0.588 -2.382 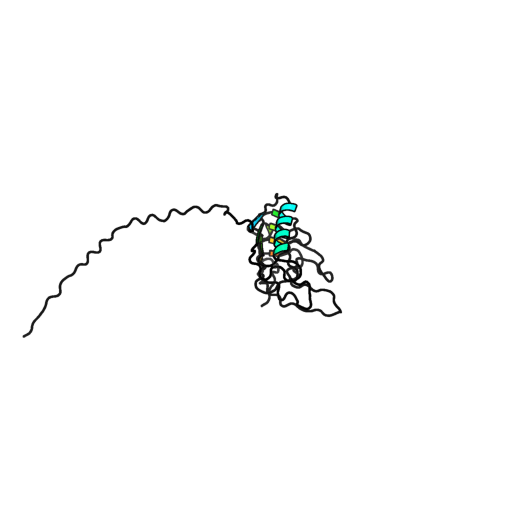1.00 98.50 87 VAL A O 1
ATOM 660 N N . ASP A 1 88 ? -6.234 1.383 -3.453 1.00 98.56 88 ASP A N 1
ATOM 661 C CA . ASP A 1 88 ? -4.870 1.136 -3.900 1.00 98.56 88 ASP A CA 1
ATOM 662 C C . ASP A 1 88 ? -3.903 1.867 -2.970 1.00 98.56 88 ASP A C 1
ATOM 664 O O . ASP A 1 88 ? -4.075 3.046 -2.667 1.00 98.56 88 ASP A O 1
ATOM 668 N N . VAL A 1 89 ? -2.872 1.165 -2.502 1.00 98.50 89 VAL A N 1
ATOM 669 C CA . VAL A 1 89 ? -1.939 1.685 -1.501 1.00 98.50 89 VAL A CA 1
ATOM 670 C C . VAL A 1 89 ? -0.515 1.691 -2.055 1.00 98.50 89 VAL A C 1
ATOM 672 O O . VAL A 1 89 ? 0.236 0.746 -1.797 1.00 98.50 89 VAL A O 1
ATOM 675 N N . PRO A 1 90 ? -0.132 2.718 -2.840 1.00 97.69 90 PRO A N 1
ATOM 676 C CA . PRO A 1 90 ? 1.247 2.896 -3.275 1.00 97.69 90 PRO A CA 1
ATOM 677 C C . PRO A 1 90 ? 2.148 3.242 -2.079 1.00 97.69 90 PRO A C 1
ATOM 679 O O . PRO A 1 90 ? 1.904 4.202 -1.344 1.00 97.69 90 PRO A O 1
ATOM 682 N N . VAL A 1 91 ? 3.204 2.456 -1.867 1.00 97.62 91 VAL A N 1
ATOM 683 C CA . VAL A 1 91 ? 4.091 2.580 -0.703 1.00 97.62 91 VAL A CA 1
ATOM 684 C C . VAL A 1 91 ? 5.401 3.264 -1.090 1.00 97.62 91 VAL A C 1
ATOM 686 O O . VAL A 1 91 ? 6.255 2.692 -1.765 1.00 97.62 91 VAL A O 1
ATOM 689 N N . GLY A 1 92 ? 5.569 4.503 -0.627 1.00 95.94 92 GLY A N 1
ATOM 690 C CA . GLY A 1 92 ? 6.808 5.268 -0.780 1.00 95.94 92 GLY A CA 1
ATOM 691 C C . GLY A 1 92 ? 7.844 4.982 0.315 1.00 95.94 92 GLY A C 1
ATOM 692 O O . GLY A 1 92 ? 7.636 4.167 1.216 1.00 95.94 92 GLY A O 1
ATOM 693 N N . TYR A 1 93 ? 8.955 5.716 0.279 1.00 96.25 93 TYR A N 1
ATOM 694 C CA . TYR A 1 93 ? 9.938 5.769 1.355 1.00 96.25 93 TYR A CA 1
ATOM 695 C C . TYR A 1 93 ? 9.286 6.100 2.699 1.00 96.25 93 TYR A C 1
ATOM 697 O O . TYR A 1 93 ? 8.315 6.853 2.809 1.00 96.25 93 TYR A O 1
ATOM 705 N N . TYR A 1 94 ? 9.861 5.552 3.760 1.00 97.94 94 TYR A N 1
ATOM 706 C CA . TYR A 1 94 ? 9.521 5.860 5.140 1.00 97.94 94 TYR A CA 1
ATOM 707 C C . TYR A 1 94 ? 8.026 5.718 5.476 1.00 97.94 94 TYR A C 1
ATOM 709 O O . TYR A 1 94 ? 7.498 6.446 6.323 1.00 97.94 94 TYR A O 1
ATOM 717 N N . THR A 1 95 ? 7.360 4.785 4.794 1.00 98.50 95 THR A N 1
ATOM 718 C CA . THR A 1 95 ? 5.926 4.514 4.907 1.00 98.50 95 THR A CA 1
ATOM 719 C C . THR A 1 95 ? 5.716 3.074 5.364 1.00 98.50 95 THR A C 1
ATOM 721 O O . THR A 1 95 ? 6.337 2.154 4.829 1.00 98.50 95 THR A O 1
ATOM 724 N N . HIS A 1 96 ? 4.858 2.880 6.366 1.00 98.44 96 HIS A N 1
ATOM 725 C CA . HIS A 1 96 ? 4.502 1.562 6.889 1.00 98.44 96 HIS A CA 1
ATOM 726 C C . HIS A 1 96 ? 2.995 1.317 6.775 1.00 98.44 96 HIS A C 1
ATOM 728 O O . HIS A 1 96 ? 2.196 2.126 7.245 1.00 98.44 96 HIS A O 1
ATOM 734 N N . ILE A 1 97 ? 2.615 0.196 6.167 1.00 98.44 97 ILE A N 1
ATOM 735 C CA . ILE A 1 97 ? 1.230 -0.271 6.054 1.00 98.44 97 ILE A CA 1
ATOM 736 C C . ILE A 1 97 ? 1.000 -1.428 7.027 1.00 98.44 97 ILE A C 1
ATOM 738 O O . ILE A 1 97 ? 1.795 -2.363 7.051 1.00 98.44 97 ILE A O 1
ATOM 742 N N . MET A 1 98 ? -0.070 -1.391 7.818 1.00 98.00 98 MET A N 1
ATOM 743 C CA . MET A 1 98 ? -0.355 -2.428 8.814 1.00 98.00 98 MET A CA 1
ATOM 744 C C . MET A 1 98 ? -1.848 -2.751 8.862 1.00 98.00 98 MET A C 1
ATOM 746 O O . MET A 1 98 ? -2.664 -1.847 9.029 1.00 98.00 98 MET A O 1
ATOM 750 N N . GLY A 1 99 ? -2.220 -4.027 8.790 1.00 98.50 99 GLY A N 1
ATOM 751 C CA . GLY A 1 99 ? -3.539 -4.463 9.251 1.00 98.50 99 GLY A CA 1
ATOM 752 C C . GLY A 1 99 ? -3.540 -4.704 10.762 1.00 98.50 99 GLY A C 1
ATOM 753 O O . GLY A 1 99 ? -2.568 -5.200 11.334 1.00 98.50 99 GLY A O 1
ATOM 754 N N . LEU A 1 100 ? -4.628 -4.328 11.428 1.00 97.62 100 LEU A N 1
ATOM 755 C CA . LEU A 1 100 ? -4.794 -4.403 12.885 1.00 97.62 100 LEU A CA 1
ATOM 756 C C . LEU A 1 100 ? -5.561 -5.650 13.344 1.00 97.62 100 LEU A C 1
ATOM 758 O O . LEU A 1 100 ? -5.894 -5.768 14.524 1.00 97.62 100 LEU A O 1
ATOM 762 N N . GLY A 1 101 ? 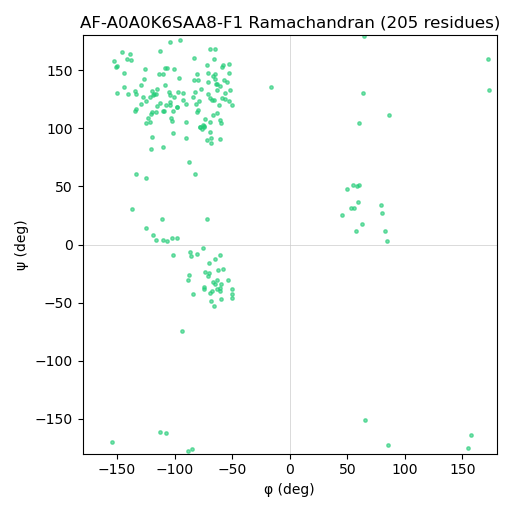-5.873 -6.558 12.421 1.00 97.12 101 GLY A N 1
ATOM 763 C CA . GLY A 1 101 ? -6.483 -7.840 12.740 1.00 97.12 101 GLY A CA 1
ATOM 764 C C . GLY A 1 101 ? -5.551 -8.799 13.468 1.00 97.12 101 GLY A C 1
ATOM 765 O O . GLY A 1 101 ? -4.341 -8.592 13.555 1.00 97.12 101 GLY A O 1
ATOM 766 N N . LEU A 1 102 ? -6.118 -9.877 14.002 1.00 96.25 102 LEU A N 1
ATOM 767 C CA . LEU A 1 102 ? -5.316 -10.938 14.600 1.00 96.25 102 LEU A CA 1
ATOM 768 C C . LEU A 1 102 ? -4.646 -11.774 13.505 1.00 96.25 102 LEU A C 1
ATOM 770 O O . LEU A 1 102 ? -3.497 -12.181 13.664 1.00 96.25 102 LEU A O 1
ATOM 774 N N . SER A 1 103 ? -5.354 -12.020 12.405 1.00 96.19 103 SER A N 1
ATOM 775 C CA . SER A 1 103 ? -4.899 -12.733 11.210 1.00 96.19 103 SER A CA 1
ATOM 776 C C . SER A 1 103 ? -4.711 -11.766 10.033 1.00 96.19 103 SER A C 1
ATOM 778 O O . SER A 1 103 ? -5.451 -10.784 9.956 1.00 96.19 103 SER A O 1
ATOM 780 N N . PRO A 1 104 ? -3.805 -12.039 9.070 1.00 95.56 104 PRO A N 1
ATOM 781 C CA . PRO A 1 104 ? -3.784 -11.302 7.804 1.00 95.56 104 PRO A CA 1
ATOM 782 C C . PRO A 1 104 ? -5.133 -11.304 7.075 1.00 95.56 104 PRO A C 1
ATOM 784 O O . PRO A 1 104 ? -5.464 -10.324 6.416 1.00 95.56 104 PRO A O 1
ATOM 787 N N . ASP A 1 105 ? -5.937 -12.360 7.220 1.00 97.06 105 ASP A N 1
ATOM 788 C CA . ASP A 1 105 ? -7.252 -12.458 6.571 1.00 97.06 105 ASP A CA 1
ATOM 789 C C . ASP A 1 105 ? -8.306 -11.503 7.151 1.00 97.06 105 ASP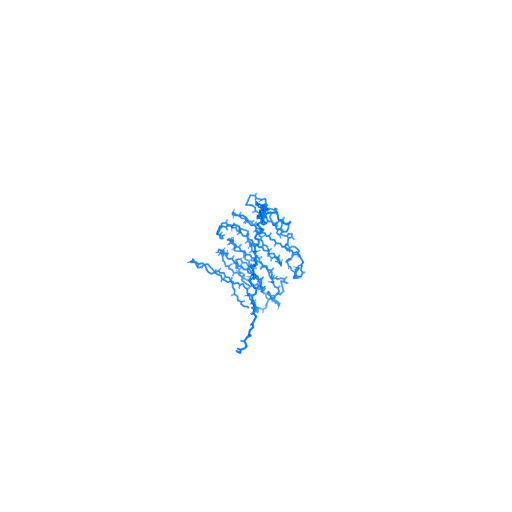 A C 1
ATOM 791 O O . ASP A 1 105 ? -9.327 -11.258 6.511 1.00 97.06 105 ASP A O 1
ATOM 795 N N . ASP A 1 106 ? -8.069 -10.946 8.341 1.00 98.44 106 ASP A N 1
ATOM 796 C CA . ASP A 1 106 ? -9.006 -10.025 8.991 1.00 98.44 106 ASP A CA 1
ATOM 797 C C . ASP A 1 106 ? -9.008 -8.640 8.322 1.00 98.44 106 ASP A C 1
ATOM 799 O O . ASP A 1 106 ? -9.990 -7.907 8.429 1.00 98.44 106 ASP A O 1
ATOM 803 N N . THR A 1 107 ? -7.926 -8.270 7.630 1.00 98.62 107 THR A N 1
ATOM 804 C CA . THR A 1 107 ? -7.786 -6.993 6.919 1.00 98.62 107 THR A CA 1
ATOM 805 C C . THR A 1 107 ? -7.518 -7.266 5.443 1.00 98.62 107 THR A C 1
ATOM 807 O O . THR A 1 107 ? -6.411 -7.631 5.054 1.00 98.62 107 THR A O 1
ATOM 810 N N . VAL A 1 108 ? -8.525 -7.047 4.600 1.00 98.69 108 VAL A N 1
ATOM 811 C CA . VAL A 1 108 ? -8.458 -7.319 3.161 1.00 98.69 108 VAL A CA 1
ATOM 812 C C . VAL A 1 108 ? -8.297 -6.018 2.384 1.00 98.69 108 VAL A C 1
ATOM 814 O O . VAL A 1 108 ? -9.177 -5.158 2.412 1.00 98.69 108 VAL A O 1
ATOM 817 N N . ILE A 1 109 ? -7.208 -5.889 1.630 1.00 98.69 109 ILE A N 1
ATOM 818 C CA . ILE A 1 109 ? -7.024 -4.807 0.660 1.00 98.69 109 ILE A CA 1
ATOM 819 C C . ILE A 1 109 ? -7.405 -5.337 -0.728 1.00 98.69 109 ILE A C 1
ATOM 821 O O . ILE A 1 109 ? -6.840 -6.310 -1.237 1.00 98.69 109 ILE A O 1
ATOM 825 N N . SER A 1 110 ? -8.420 -4.709 -1.317 1.00 98.31 110 SER A N 1
ATOM 826 C CA . SER A 1 110 ? -9.115 -5.175 -2.525 1.00 98.31 110 SER A CA 1
ATOM 827 C C . SER A 1 110 ? -9.163 -4.161 -3.659 1.00 98.31 110 SER A C 1
ATOM 829 O O . SER A 1 110 ? -9.913 -4.339 -4.619 1.00 98.31 110 SER A O 1
ATOM 831 N N . GLY A 1 111 ? -8.351 -3.105 -3.574 1.00 98.06 111 GLY A N 1
ATOM 832 C CA . GLY A 1 111 ? -8.101 -2.254 -4.730 1.00 98.06 111 GLY A CA 1
ATOM 833 C C . GLY A 1 111 ? -7.499 -3.056 -5.891 1.00 98.06 111 GLY A C 1
ATOM 834 O O . GLY A 1 111 ? -6.841 -4.075 -5.650 1.00 98.06 111 GLY A O 1
ATOM 835 N N . PRO A 1 112 ? -7.710 -2.622 -7.147 1.00 97.25 112 PRO A N 1
ATOM 836 C CA . PRO A 1 112 ? -7.177 -3.303 -8.321 1.00 97.25 112 PRO A CA 1
ATOM 837 C C . PRO A 1 112 ? -5.682 -3.601 -8.216 1.00 97.25 112 PRO A C 1
ATOM 839 O O . PRO A 1 112 ? -5.289 -4.727 -8.506 1.00 97.25 112 PRO A O 1
ATOM 842 N N . LYS A 1 113 ? -4.878 -2.619 -7.781 1.00 97.56 113 LYS A N 1
ATOM 843 C CA . LYS A 1 113 ? -3.440 -2.758 -7.506 1.00 97.56 113 LYS A CA 1
ATOM 844 C C . LYS A 1 113 ? -3.175 -3.212 -6.073 1.00 97.56 113 LYS A C 1
ATOM 846 O O . LYS A 1 113 ? -2.190 -3.914 -5.843 1.00 97.56 113 LYS A O 1
ATOM 851 N N . GLY A 1 114 ? -4.042 -2.840 -5.133 1.00 97.88 114 GLY A N 1
ATOM 852 C CA . GLY A 1 114 ? -3.903 -3.143 -3.712 1.00 97.88 114 GLY A CA 1
ATOM 853 C C . GLY A 1 114 ? -2.686 -2.449 -3.097 1.00 97.88 114 GLY A C 1
ATOM 854 O O . GLY A 1 114 ? -2.271 -1.384 -3.561 1.00 97.88 114 GLY A O 1
ATOM 855 N N . VAL A 1 115 ? -2.095 -3.036 -2.052 1.00 98.25 115 VAL A N 1
ATOM 856 C CA . VAL A 1 115 ? -0.806 -2.566 -1.512 1.00 98.25 115 VAL A CA 1
ATOM 857 C C . VAL A 1 115 ? 0.295 -2.880 -2.514 1.00 98.25 115 VAL A C 1
ATOM 859 O O . VAL A 1 115 ? 0.433 -4.031 -2.916 1.00 98.25 115 VAL A O 1
ATOM 862 N N . HIS A 1 116 ? 1.077 -1.880 -2.916 1.00 96.88 116 HIS A N 1
ATOM 863 C CA . HIS A 1 116 ? 2.123 -2.085 -3.912 1.00 96.88 116 HIS A CA 1
ATOM 864 C C . HIS A 1 116 ? 3.291 -1.109 -3.780 1.00 96.88 116 HIS A C 1
ATOM 866 O O . HIS A 1 116 ? 3.158 -0.012 -3.241 1.00 96.88 116 HIS A O 1
ATOM 872 N N . CYS A 1 117 ? 4.438 -1.507 -4.318 1.00 93.69 117 CYS A N 1
ATOM 873 C CA . CYS A 1 117 ? 5.623 -0.674 -4.447 1.00 93.69 117 CYS A CA 1
ATOM 874 C C . CYS A 1 117 ? 6.200 -0.832 -5.854 1.00 93.69 117 CYS A C 1
ATOM 876 O O . CYS A 1 117 ? 6.648 -1.918 -6.214 1.00 93.69 117 CYS A O 1
ATOM 878 N N . GLU A 1 118 ? 6.170 0.250 -6.630 1.00 89.38 118 GLU A N 1
ATOM 879 C CA . GLU A 1 118 ? 6.894 0.358 -7.900 1.00 89.38 118 GLU A CA 1
ATOM 880 C C . GLU A 1 118 ? 8.356 0.764 -7.651 1.00 89.38 118 GLU A C 1
ATOM 882 O O . GLU A 1 118 ? 8.688 1.335 -6.607 1.00 89.38 118 GLU A O 1
ATOM 887 N N . GLU A 1 119 ? 9.211 0.515 -8.638 1.00 82.69 119 GLU A N 1
ATOM 888 C CA . GLU A 1 119 ? 10.602 0.968 -8.660 1.00 82.69 119 GLU A CA 1
ATOM 889 C C . GLU A 1 119 ? 10.696 2.510 -8.617 1.00 82.69 119 GLU A C 1
ATOM 891 O O . GLU A 1 119 ? 9.926 3.219 -9.273 1.00 82.69 119 GLU A O 1
ATOM 896 N N . GLY A 1 120 ? 11.617 3.033 -7.796 1.00 71.38 120 GLY A N 1
ATOM 897 C CA . GLY A 1 120 ? 11.674 4.450 -7.409 1.00 71.38 120 GLY A CA 1
ATOM 898 C C . GLY A 1 120 ? 12.006 5.437 -8.532 1.00 71.38 120 GLY A C 1
ATOM 899 O O . GLY A 1 120 ? 11.504 6.563 -8.522 1.00 71.38 120 GLY A O 1
ATOM 900 N N . THR A 1 121 ? 12.814 5.043 -9.515 1.00 66.69 121 THR A N 1
ATOM 901 C CA . THR A 1 121 ? 13.176 5.907 -10.649 1.00 66.69 121 THR A CA 1
ATOM 902 C C . THR A 1 121 ? 12.402 5.598 -11.915 1.00 66.69 121 THR A C 1
ATOM 904 O O . THR A 1 121 ? 12.539 6.340 -12.884 1.00 66.69 121 THR A O 1
ATOM 907 N N . LYS A 1 122 ? 11.635 4.498 -11.935 1.00 68.62 122 LYS A N 1
ATOM 908 C CA . LYS A 1 122 ? 10.999 3.942 -13.143 1.00 68.62 122 LYS A CA 1
ATOM 909 C C . LYS A 1 122 ? 11.975 3.891 -14.336 1.00 68.62 122 LYS A C 1
ATOM 911 O O . LYS A 1 122 ? 11.564 3.981 -15.496 1.00 68.62 122 LYS A O 1
ATOM 916 N N . ARG A 1 123 ? 13.277 3.822 -14.032 1.00 58.44 123 ARG A N 1
ATOM 917 C CA . ARG A 1 123 ? 14.427 3.818 -14.934 1.00 58.44 123 ARG A CA 1
ATOM 918 C C . ARG A 1 123 ? 15.139 2.507 -14.665 1.00 58.44 123 ARG A C 1
ATOM 920 O O . ARG A 1 123 ? 15.961 2.355 -13.768 1.00 58.44 123 ARG A O 1
ATOM 927 N N . PHE A 1 124 ? 14.742 1.533 -15.462 1.00 55.66 124 PHE A N 1
ATOM 928 C CA . PHE A 1 124 ? 15.032 0.125 -15.245 1.00 55.66 124 PHE A CA 1
ATOM 929 C C . PHE A 1 124 ? 16.487 -0.264 -15.573 1.00 55.66 124 PHE A C 1
ATOM 931 O O . PHE A 1 124 ? 16.875 -1.404 -15.338 1.00 55.66 124 PHE A O 1
ATOM 938 N N . ASP A 1 125 ? 17.313 0.673 -16.065 1.00 52.53 125 ASP A N 1
ATOM 939 C CA . ASP A 1 125 ? 18.776 0.526 -16.136 1.00 52.53 125 ASP A CA 1
ATOM 940 C C . ASP A 1 125 ? 19.428 0.564 -14.746 1.00 52.53 125 ASP A C 1
ATOM 942 O O . ASP A 1 125 ? 20.506 0.002 -14.547 1.00 52.53 125 ASP A O 1
ATOM 946 N N . VAL A 1 126 ? 18.762 1.201 -13.777 1.00 49.88 126 VAL A N 1
ATOM 947 C CA . VAL A 1 126 ? 19.199 1.266 -12.379 1.00 49.88 126 VAL A CA 1
ATOM 948 C C . VAL A 1 126 ? 18.682 0.069 -11.575 1.00 49.88 126 VAL A C 1
ATOM 950 O O . VAL A 1 126 ? 19.326 -0.313 -10.601 1.00 49.88 126 VAL A O 1
ATOM 953 N N . GLY A 1 127 ? 17.564 -0.547 -11.982 1.00 59.66 127 GLY A N 1
ATOM 954 C CA . GLY A 1 127 ? 16.848 -1.565 -11.200 1.00 59.66 127 GLY A CA 1
ATOM 955 C C . GLY A 1 127 ? 16.266 -0.999 -9.897 1.00 59.66 127 GLY A C 1
ATOM 956 O O . GLY A 1 127 ? 16.470 0.168 -9.559 1.00 59.66 127 GLY A O 1
ATOM 957 N N . ALA A 1 128 ? 15.585 -1.820 -9.093 1.00 63.69 128 ALA A N 1
ATOM 958 C CA . ALA A 1 128 ? 15.003 -1.375 -7.813 1.00 63.69 128 ALA A CA 1
ATOM 959 C C . ALA A 1 128 ? 16.039 -1.096 -6.700 1.00 63.69 128 ALA A C 1
ATOM 961 O O . ALA A 1 128 ? 15.697 -1.107 -5.513 1.00 63.69 128 ALA A O 1
ATOM 962 N N . LEU A 1 129 ? 17.301 -0.829 -7.056 1.00 74.25 129 LEU A N 1
ATOM 963 C CA . LEU A 1 129 ? 18.478 -0.779 -6.179 1.00 74.25 129 LEU A CA 1
ATOM 964 C C . LEU A 1 129 ? 18.461 0.337 -5.132 1.00 74.25 129 LEU A C 1
ATOM 966 O O . LEU A 1 129 ? 19.295 0.326 -4.237 1.00 74.25 129 LEU A O 1
ATOM 970 N N . ASN A 1 130 ? 17.550 1.300 -5.236 1.00 82.12 130 ASN A N 1
ATOM 971 C CA . ASN A 1 130 ? 17.379 2.438 -4.326 1.00 82.12 130 ASN A CA 1
ATOM 972 C C . ASN A 1 130 ? 16.030 2.418 -3.589 1.00 82.12 130 ASN A C 1
ATOM 974 O O . ASN A 1 130 ? 15.723 3.343 -2.831 1.00 82.12 130 ASN A O 1
ATOM 978 N N . THR A 1 131 ? 15.216 1.380 -3.780 1.00 88.00 131 THR A N 1
ATOM 979 C CA . THR A 1 131 ? 13.829 1.327 -3.307 1.00 88.00 131 THR A CA 1
ATOM 980 C C . THR A 1 131 ? 13.765 0.778 -1.869 1.00 88.00 131 THR A C 1
ATOM 982 O O . THR A 1 131 ? 13.365 -0.357 -1.622 1.00 88.00 131 THR A O 1
ATOM 985 N N . PHE A 1 132 ? 14.226 1.588 -0.906 1.00 90.19 132 PHE A N 1
ATOM 986 C CA . PHE A 1 132 ? 14.453 1.207 0.502 1.00 90.19 132 PHE A CA 1
ATOM 987 C C . PHE A 1 132 ? 13.392 1.705 1.498 1.00 90.19 132 PHE A C 1
ATOM 989 O O . PHE A 1 132 ? 12.565 2.560 1.178 1.00 90.19 132 PHE A O 1
ATOM 996 N N . TRP A 1 133 ? 13.516 1.276 2.757 1.00 95.19 133 TRP A N 1
ATOM 997 C CA . TRP A 1 133 ? 12.918 1.908 3.947 1.00 95.19 133 TRP A CA 1
ATOM 998 C C . TRP A 1 133 ? 11.401 2.030 3.917 1.00 95.19 133 TRP A C 1
ATOM 1000 O O . TRP A 1 133 ? 10.848 3.092 4.191 1.00 95.19 133 TRP A O 1
ATOM 1010 N N . ARG A 1 134 ? 10.720 0.937 3.621 1.00 95.88 134 ARG A N 1
ATOM 1011 C CA . ARG A 1 134 ? 9.257 0.853 3.634 1.00 95.88 134 ARG A CA 1
ATOM 1012 C C . ARG A 1 134 ? 8.825 -0.460 4.249 1.00 95.88 134 ARG A C 1
ATOM 1014 O O . ARG A 1 134 ? 9.642 -1.353 4.406 1.00 95.88 134 ARG A O 1
ATOM 1021 N N . ALA A 1 135 ? 7.577 -0.595 4.648 1.00 97.19 135 ALA A N 1
ATOM 1022 C CA . ALA A 1 135 ? 7.129 -1.858 5.214 1.00 97.19 135 ALA A CA 1
ATOM 1023 C C . ALA A 1 135 ? 5.646 -2.071 4.960 1.00 97.19 135 ALA A C 1
ATOM 1025 O O . ALA A 1 135 ? 4.881 -1.107 4.858 1.00 97.19 135 ALA A O 1
ATOM 1026 N N . ALA A 1 136 ? 5.243 -3.333 4.898 1.00 98.00 136 ALA A N 1
ATOM 1027 C CA . ALA A 1 136 ? 3.841 -3.704 4.899 1.00 98.00 136 ALA A CA 1
ATOM 1028 C C . ALA A 1 136 ? 3.639 -5.009 5.683 1.00 98.00 136 ALA A C 1
ATOM 1030 O O . ALA A 1 136 ? 4.421 -5.955 5.532 1.00 98.00 136 ALA A O 1
ATOM 1031 N N . GLU A 1 137 ? 2.616 -5.067 6.538 1.00 97.50 137 GLU A N 1
ATOM 1032 C CA . GLU A 1 137 ? 2.360 -6.256 7.350 1.00 97.50 137 GLU A CA 1
ATOM 1033 C C . GLU A 1 137 ? 0.900 -6.521 7.726 1.00 97.50 137 GLU A C 1
ATOM 1035 O O . GLU A 1 137 ? 0.088 -5.605 7.856 1.00 97.50 137 GLU A O 1
ATOM 1040 N N . ASN A 1 138 ? 0.598 -7.803 7.952 1.00 97.81 138 ASN A N 1
ATOM 1041 C CA . ASN A 1 138 ? -0.650 -8.298 8.542 1.00 97.81 138 ASN A CA 1
ATOM 1042 C C . ASN A 1 138 ? -1.925 -7.940 7.760 1.00 97.81 138 ASN A C 1
ATOM 1044 O O . ASN A 1 138 ? -2.884 -7.430 8.327 1.00 97.81 138 ASN A O 1
ATOM 1048 N N . PHE A 1 139 ? -1.944 -8.213 6.457 1.00 98.44 139 PHE A N 1
ATOM 1049 C CA . PHE A 1 139 ? -3.127 -8.032 5.610 1.00 98.44 139 PHE A CA 1
ATOM 1050 C C . PHE A 1 139 ? -3.200 -9.106 4.525 1.00 98.44 139 PHE A C 1
ATOM 1052 O O . PHE A 1 139 ? -2.214 -9.783 4.222 1.00 98.44 139 PHE A O 1
ATOM 1059 N N . ARG A 1 140 ? -4.368 -9.218 3.902 1.00 98.38 140 ARG A N 1
ATOM 1060 C CA . ARG A 1 140 ? -4.601 -10.015 2.706 1.00 98.38 140 ARG A CA 1
ATOM 1061 C C . ARG A 1 140 ? -4.709 -9.114 1.481 1.00 98.38 140 ARG A C 1
ATOM 1063 O O . ARG A 1 140 ? -5.494 -8.166 1.471 1.00 98.38 140 ARG A O 1
ATOM 1070 N N . SER A 1 141 ? -3.942 -9.419 0.442 1.00 97.88 141 SER A N 1
ATOM 1071 C CA . SER A 1 141 ? -4.016 -8.770 -0.866 1.00 97.88 141 SER A CA 1
ATOM 1072 C C . SER A 1 141 ? -4.793 -9.641 -1.841 1.00 97.88 141 SER A C 1
ATOM 1074 O O . SER A 1 141 ? -4.460 -10.807 -2.054 1.00 97.88 141 SER A O 1
ATOM 1076 N N . THR A 1 142 ? -5.805 -9.059 -2.480 1.00 97.81 142 THR A N 1
ATOM 1077 C CA . THR A 1 142 ? -6.596 -9.744 -3.521 1.00 97.81 142 THR A CA 1
ATOM 1078 C C . THR A 1 142 ? -6.218 -9.312 -4.941 1.00 97.81 142 THR A C 1
ATOM 1080 O O . THR A 1 142 ? -6.845 -9.750 -5.905 1.00 97.81 142 THR A O 1
ATOM 1083 N N . SER A 1 143 ? -5.175 -8.489 -5.088 1.00 96.06 143 SER A N 1
ATOM 1084 C CA . SER A 1 143 ? -4.749 -7.908 -6.365 1.00 96.06 143 SER A CA 1
ATOM 1085 C C . SER A 1 143 ? -4.439 -8.969 -7.432 1.00 96.06 143 SER A C 1
ATOM 1087 O O . SER A 1 143 ? -3.887 -10.034 -7.141 1.00 96.06 143 SER A O 1
ATOM 1089 N N . ARG A 1 144 ? -4.812 -8.668 -8.680 1.00 95.88 144 ARG A N 1
ATOM 1090 C CA . ARG A 1 144 ? -4.425 -9.374 -9.924 1.00 95.88 144 ARG A CA 1
ATOM 1091 C C . ARG A 1 144 ? -4.088 -8.366 -11.022 1.00 95.88 144 ARG A C 1
ATOM 1093 O O . ARG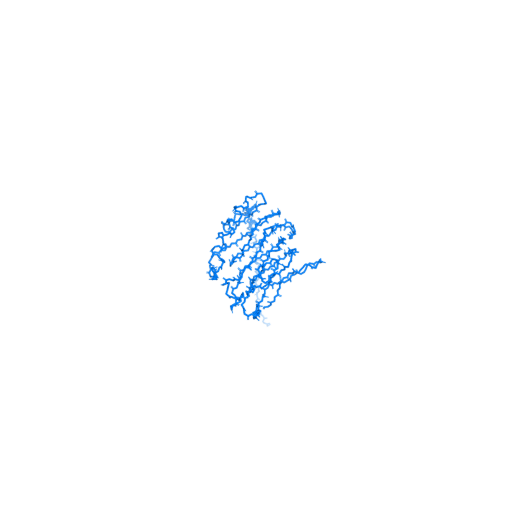 A 1 144 ? -4.367 -8.594 -12.198 1.00 95.88 144 ARG A O 1
ATOM 1100 N N . PHE A 1 145 ? -3.577 -7.202 -10.630 1.00 96.88 145 PHE A N 1
ATOM 1101 C CA . PHE A 1 145 ? -3.295 -6.125 -11.569 1.00 96.88 145 PHE A CA 1
ATOM 1102 C C . PHE A 1 145 ? -2.233 -6.548 -12.583 1.00 96.88 145 PHE A C 1
ATOM 1104 O O . PHE A 1 145 ? -1.208 -7.087 -12.182 1.00 96.88 145 PHE A O 1
ATOM 1111 N N . ASN A 1 146 ? -2.468 -6.284 -13.871 1.00 94.69 146 ASN A N 1
ATOM 1112 C CA . ASN A 1 146 ? -1.484 -6.494 -14.934 1.00 94.69 146 ASN A CA 1
ATOM 1113 C C . ASN A 1 146 ? -0.502 -5.316 -14.956 1.00 94.69 146 ASN A C 1
ATOM 1115 O O . ASN A 1 146 ? -0.908 -4.188 -15.241 1.00 94.69 146 ASN A O 1
ATOM 1119 N N . TRP A 1 147 ? 0.761 -5.586 -14.626 1.00 89.25 147 TRP A N 1
ATOM 1120 C CA . TRP A 1 147 ? 1.802 -4.572 -14.476 1.00 89.25 147 TRP A CA 1
ATOM 1121 C C . TRP A 1 147 ? 2.613 -4.365 -15.756 1.00 89.25 147 TRP A C 1
ATOM 1123 O O . TRP A 1 147 ? 2.464 -3.348 -16.430 1.00 89.25 147 TRP A O 1
ATOM 1133 N N . PHE A 1 148 ? 3.496 -5.309 -16.070 1.00 83.00 148 PHE A N 1
ATOM 1134 C CA . PHE A 1 148 ? 4.447 -5.243 -17.179 1.00 83.00 148 PHE A CA 1
ATOM 1135 C C . PHE A 1 148 ? 4.602 -6.638 -17.778 1.00 83.00 148 PHE A C 1
ATOM 1137 O O . PHE A 1 148 ? 4.469 -7.626 -17.066 1.00 83.00 148 PHE A O 1
ATOM 1144 N N . GLY A 1 149 ? 4.840 -6.743 -19.087 1.00 82.31 149 GLY A N 1
ATOM 1145 C CA . GLY A 1 149 ? 5.051 -8.042 -19.744 1.00 82.31 149 GLY A CA 1
ATOM 1146 C C . GLY A 1 149 ? 3.901 -9.056 -19.596 1.00 82.31 149 GLY A C 1
ATOM 1147 O O . GLY A 1 149 ? 4.084 -10.223 -19.919 1.00 82.31 149 GLY A O 1
ATOM 1148 N N . GLY A 1 150 ? 2.723 -8.635 -19.116 1.00 86.38 150 GLY A N 1
ATOM 1149 C CA . GLY A 1 150 ? 1.620 -9.531 -18.765 1.00 86.38 150 GLY A CA 1
ATOM 1150 C C . GLY A 1 150 ? 1.692 -10.132 -17.357 1.00 86.38 150 GLY A C 1
ATOM 1151 O O . GLY A 1 150 ? 0.799 -10.901 -17.013 1.00 86.38 150 GLY A O 1
ATOM 1152 N N . GLU A 1 151 ? 2.689 -9.774 -16.545 1.00 86.00 151 GLU A N 1
ATOM 1153 C CA . GLU A 1 151 ? 2.807 -10.202 -15.150 1.00 86.00 151 GLU A CA 1
ATOM 1154 C C . GLU A 1 151 ? 1.664 -9.613 -14.315 1.00 86.00 151 GLU A C 1
ATOM 1156 O O . GLU A 1 151 ? 1.446 -8.393 -14.289 1.00 86.00 151 GLU A O 1
ATOM 1161 N N . THR A 1 152 ? 0.914 -10.483 -13.635 1.00 93.81 152 THR A N 1
ATOM 1162 C CA . THR A 1 152 ? -0.270 -10.095 -12.860 1.00 93.81 152 THR A CA 1
ATOM 1163 C C . THR A 1 152 ? -0.110 -10.413 -11.388 1.00 93.81 152 THR A C 1
ATOM 1165 O O . THR A 1 152 ? 0.138 -11.560 -11.047 1.00 93.81 152 THR A O 1
ATOM 1168 N N . GLY A 1 153 ? -0.358 -9.457 -10.494 1.00 94.44 153 GLY A N 1
ATOM 1169 C CA . GLY A 1 153 ? -0.299 -9.743 -9.062 1.00 94.44 153 GLY A CA 1
ATOM 1170 C C . GLY A 1 153 ? -0.073 -8.525 -8.181 1.00 94.44 153 GLY A C 1
ATOM 1171 O O . GLY A 1 153 ? -0.239 -7.374 -8.599 1.00 94.44 153 GLY A O 1
ATOM 1172 N N . MET A 1 154 ? 0.318 -8.796 -6.938 1.00 95.31 154 MET A N 1
ATOM 1173 C CA . MET A 1 154 ? 0.779 -7.777 -6.005 1.00 95.31 154 MET A CA 1
ATOM 1174 C C . MET A 1 154 ? 2.246 -7.452 -6.297 1.00 95.31 154 MET A C 1
ATOM 1176 O O . MET A 1 154 ? 3.100 -8.330 -6.215 1.00 95.31 154 MET A O 1
ATOM 1180 N N . LEU A 1 155 ? 2.542 -6.189 -6.608 1.00 93.62 155 LEU A N 1
ATOM 1181 C CA . LEU A 1 155 ? 3.904 -5.737 -6.893 1.00 93.62 155 LEU A CA 1
ATOM 1182 C C . LEU A 1 155 ? 4.585 -5.202 -5.632 1.00 93.62 155 LEU A C 1
ATOM 1184 O O . LEU A 1 155 ? 4.095 -4.270 -4.998 1.00 93.62 155 LEU A O 1
ATOM 1188 N N . TRP A 1 156 ? 5.745 -5.756 -5.302 1.00 93.69 156 TRP A N 1
ATOM 1189 C CA . TRP A 1 156 ? 6.614 -5.318 -4.214 1.00 93.69 156 TRP A CA 1
ATOM 1190 C C . TRP A 1 156 ? 8.069 -5.244 -4.696 1.00 93.69 156 TRP A C 1
ATOM 1192 O O . TRP A 1 156 ? 8.944 -5.950 -4.195 1.00 93.69 156 TRP A O 1
ATOM 1202 N N . ALA A 1 157 ? 8.320 -4.398 -5.699 1.00 89.75 157 ALA A N 1
ATOM 1203 C CA . ALA A 1 157 ? 9.653 -4.172 -6.250 1.00 89.75 157 ALA A CA 1
ATOM 1204 C C . ALA A 1 157 ? 10.460 -3.289 -5.290 1.00 89.75 157 ALA A C 1
ATOM 1206 O O . ALA A 1 157 ? 10.267 -2.076 -5.235 1.00 89.75 157 ALA A O 1
ATOM 1207 N N . VAL A 1 158 ? 11.316 -3.905 -4.472 1.00 87.12 158 VAL A N 1
ATOM 1208 C CA . VAL A 1 158 ? 12.042 -3.234 -3.384 1.00 87.12 158 VAL A CA 1
ATOM 1209 C C . VAL A 1 158 ? 13.473 -3.749 -3.240 1.00 87.12 158 VAL A C 1
ATOM 1211 O O . VAL A 1 158 ? 13.783 -4.878 -3.616 1.00 87.12 158 VAL A O 1
ATOM 1214 N N . SER A 1 159 ? 14.317 -2.942 -2.595 1.00 86.12 159 SER A N 1
ATOM 1215 C CA . SER A 1 159 ? 15.642 -3.339 -2.100 1.00 86.12 159 SER A CA 1
ATOM 1216 C C . SER A 1 159 ? 15.678 -3.343 -0.564 1.00 86.12 159 SER A C 1
ATOM 1218 O O . SER A 1 159 ? 14.631 -3.401 0.086 1.00 86.12 159 SER A O 1
ATOM 1220 N N . GLN A 1 160 ? 16.869 -3.306 0.047 1.00 86.75 160 GLN A N 1
ATOM 1221 C CA . GLN A 1 160 ? 17.066 -3.527 1.482 1.00 86.75 160 GLN A CA 1
ATOM 1222 C C . GLN A 1 160 ? 16.182 -2.650 2.386 1.00 86.75 160 GLN A C 1
ATOM 1224 O O . GLN A 1 160 ? 15.770 -1.538 2.048 1.00 86.75 160 GLN A O 1
ATOM 1229 N N . ALA A 1 161 ? 15.957 -3.151 3.605 1.00 90.00 161 ALA A N 1
ATOM 1230 C CA . ALA A 1 161 ? 15.137 -2.505 4.630 1.00 90.00 161 ALA A CA 1
ATOM 1231 C C . ALA A 1 161 ? 1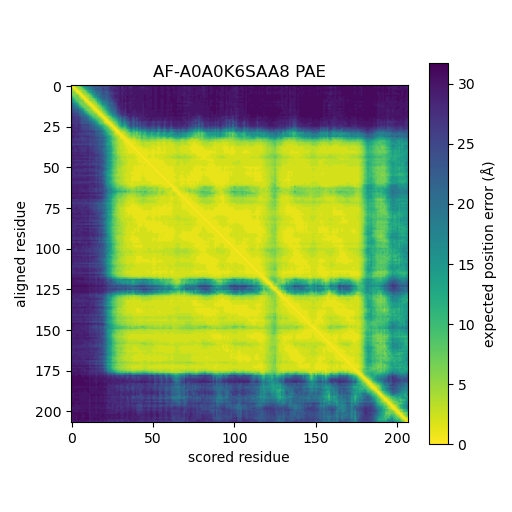3.682 -2.260 4.187 1.00 90.00 161 ALA A C 1
ATOM 1233 O O . ALA A 1 161 ? 13.079 -1.254 4.571 1.00 90.00 161 ALA A O 1
ATOM 1234 N N . SER A 1 162 ? 13.132 -3.206 3.419 1.00 93.50 162 SER A N 1
ATOM 1235 C CA . SER A 1 162 ? 11.767 -3.150 2.891 1.00 93.50 162 SER A CA 1
ATOM 1236 C C . SER A 1 162 ? 10.921 -4.387 3.246 1.00 93.50 162 SER A C 1
ATOM 1238 O O . SER A 1 162 ? 10.470 -5.104 2.348 1.00 93.50 162 SER A O 1
ATOM 1240 N N . PRO A 1 163 ? 10.745 -4.718 4.543 1.00 93.25 163 PRO A N 1
ATOM 1241 C CA . PRO A 1 163 ? 10.093 -5.959 4.948 1.00 93.25 163 PRO A CA 1
ATOM 1242 C C . PRO A 1 163 ? 8.624 -6.033 4.513 1.00 93.25 163 PRO A C 1
ATOM 1244 O O . PRO A 1 163 ? 7.855 -5.087 4.687 1.00 93.25 163 PRO A O 1
ATOM 1247 N N . LEU A 1 164 ? 8.237 -7.219 4.046 1.00 94.38 164 LEU A N 1
ATOM 1248 C CA . LEU A 1 164 ? 6.857 -7.644 3.839 1.00 94.38 164 LEU A CA 1
ATOM 1249 C C . LEU A 1 164 ? 6.600 -8.815 4.790 1.00 94.38 164 LEU A C 1
ATOM 1251 O O . LEU A 1 164 ? 7.265 -9.842 4.676 1.00 94.38 164 LEU A O 1
ATOM 1255 N N . ARG A 1 165 ? 5.714 -8.660 5.779 1.00 94.56 165 ARG A N 1
ATOM 1256 C CA . ARG A 1 165 ? 5.553 -9.659 6.853 1.00 94.56 165 ARG A CA 1
ATOM 1257 C C . ARG A 1 165 ? 4.109 -10.060 7.045 1.00 94.56 165 ARG A C 1
ATOM 1259 O O . ARG A 1 165 ? 3.246 -9.200 7.152 1.00 94.56 165 ARG A O 1
ATOM 1266 N N . ARG A 1 166 ? 3.866 -11.361 7.228 1.00 94.69 166 ARG A N 1
ATOM 1267 C CA . ARG A 1 166 ? 2.546 -11.865 7.629 1.00 94.69 166 ARG A CA 1
ATOM 1268 C C . ARG A 1 166 ? 1.468 -11.369 6.653 1.00 94.69 166 ARG A C 1
ATOM 1270 O O . ARG A 1 166 ? 0.504 -10.741 7.063 1.00 94.69 166 ARG A O 1
ATOM 1277 N N . VAL A 1 167 ? 1.697 -11.564 5.358 1.00 95.62 167 VAL A N 1
ATOM 1278 C CA . VAL A 1 167 ? 0.793 -11.130 4.288 1.00 95.62 167 VAL A CA 1
ATOM 1279 C C . VAL A 1 167 ? 0.271 -12.364 3.575 1.00 95.62 167 VAL A C 1
ATOM 1281 O O . VAL A 1 167 ? 1.055 -13.250 3.249 1.00 95.62 167 VAL A O 1
ATOM 1284 N N . ASN A 1 168 ? -1.036 -12.404 3.334 1.00 96.56 168 ASN A N 1
ATOM 1285 C CA . ASN A 1 168 ? -1.646 -13.404 2.467 1.00 96.56 168 ASN A CA 1
ATOM 1286 C C . ASN A 1 168 ? -1.857 -12.783 1.080 1.00 96.56 168 ASN A C 1
ATOM 1288 O O . ASN A 1 168 ? -2.556 -11.777 0.962 1.00 96.56 168 ASN A O 1
ATOM 1292 N N . VAL A 1 169 ? -1.228 -13.320 0.038 1.00 96.50 169 VAL A N 1
ATOM 1293 C CA . VAL A 1 169 ? -1.380 -12.814 -1.333 1.00 96.50 169 VAL A CA 1
ATOM 1294 C C . VAL A 1 169 ? -2.159 -13.850 -2.127 1.00 96.50 169 VAL A C 1
ATOM 1296 O O . VAL A 1 169 ? -1.681 -14.958 -2.340 1.00 96.50 169 VAL A O 1
ATOM 1299 N N . ASP A 1 170 ? -3.363 -13.491 -2.574 1.00 95.75 170 ASP A N 1
ATOM 1300 C CA . ASP A 1 170 ? -4.206 -14.434 -3.313 1.00 95.75 170 ASP A CA 1
ATOM 1301 C C . ASP A 1 170 ? -3.661 -14.723 -4.724 1.00 95.75 170 ASP A C 1
ATOM 1303 O O . ASP A 1 170 ? -4.010 -15.738 -5.332 1.00 95.75 170 ASP A O 1
ATOM 1307 N N . GLY A 1 171 ? -2.930 -13.765 -5.300 1.00 92.19 171 GLY A N 1
ATOM 1308 C CA . GLY A 1 171 ? -2.323 -13.841 -6.630 1.00 92.19 171 GLY A CA 1
ATOM 1309 C C . GLY A 1 171 ? -0.815 -14.015 -6.566 1.00 92.19 171 GLY A C 1
ATOM 1310 O O . GLY A 1 171 ? -0.270 -14.354 -5.520 1.00 92.19 171 GLY A O 1
ATOM 1311 N N . ASP A 1 172 ? -0.139 -13.728 -7.675 1.00 93.25 172 ASP A N 1
ATOM 1312 C CA . ASP A 1 172 ? 1.318 -13.758 -7.680 1.00 93.25 172 ASP A CA 1
ATOM 1313 C C . ASP A 1 172 ? 1.886 -12.577 -6.882 1.00 93.25 172 ASP A C 1
ATOM 1315 O O . ASP A 1 172 ? 1.311 -11.481 -6.830 1.00 93.25 172 ASP A O 1
ATOM 1319 N N . LEU A 1 173 ? 3.034 -12.813 -6.253 1.00 92.75 173 LEU A N 1
ATOM 1320 C CA . LEU A 1 173 ? 3.839 -11.788 -5.605 1.00 92.75 173 LEU A CA 1
ATOM 1321 C C . LEU A 1 173 ? 5.018 -11.451 -6.520 1.00 92.75 173 LEU A C 1
ATOM 1323 O O . LEU A 1 173 ? 5.963 -12.229 -6.646 1.00 92.75 173 LEU A O 1
ATOM 1327 N N . LEU A 1 174 ? 4.957 -10.282 -7.153 1.00 90.56 174 LEU A N 1
ATOM 1328 C CA . LEU A 1 174 ? 5.983 -9.798 -8.072 1.00 90.56 174 LEU A CA 1
ATOM 1329 C C . LEU A 1 174 ? 7.029 -9.002 -7.285 1.00 90.56 174 LEU A C 1
ATOM 1331 O O . LEU A 1 174 ? 6.700 -8.013 -6.634 1.00 90.56 174 LEU A O 1
ATOM 1335 N N . LEU A 1 175 ? 8.290 -9.428 -7.340 1.00 87.62 175 LEU A N 1
ATOM 1336 C CA . LEU A 1 175 ? 9.397 -8.851 -6.551 1.00 87.62 175 LEU A CA 1
ATOM 1337 C C . LEU A 1 175 ? 10.372 -8.008 -7.360 1.00 87.62 175 LEU A C 1
ATOM 1339 O O . LEU A 1 175 ? 11.375 -7.526 -6.841 1.00 87.62 175 LEU A O 1
ATOM 1343 N N . PHE A 1 176 ? 10.063 -7.857 -8.633 1.00 81.31 176 PHE A N 1
ATOM 1344 C CA . PHE A 1 176 ? 10.856 -7.152 -9.610 1.00 81.31 176 PHE A CA 1
ATOM 1345 C C . PHE A 1 176 ? 9.907 -6.328 -10.467 1.00 81.31 176 PHE A C 1
ATOM 1347 O O . PHE A 1 176 ? 8.708 -6.622 -10.549 1.00 81.31 176 PHE A O 1
ATOM 1354 N N . GLN A 1 177 ? 10.445 -5.304 -11.112 1.00 78.31 177 GLN A N 1
ATOM 1355 C CA . GLN A 1 177 ? 9.712 -4.555 -12.117 1.00 78.31 177 GLN A CA 1
ATOM 1356 C C . GLN A 1 177 ? 10.610 -4.369 -13.330 1.00 78.31 177 GLN A C 1
ATOM 1358 O O . GLN A 1 177 ? 11.642 -3.717 -13.240 1.00 78.31 177 GLN A O 1
ATOM 1363 N N . ALA A 1 178 ? 10.208 -4.939 -14.464 1.00 64.75 178 ALA A N 1
ATOM 1364 C CA . ALA A 1 178 ? 10.901 -4.759 -15.732 1.00 64.75 178 ALA A CA 1
ATOM 1365 C C . ALA A 1 178 ? 10.096 -3.830 -16.650 1.00 64.75 178 ALA A C 1
ATOM 1367 O O . ALA A 1 178 ? 8.865 -3.805 -16.600 1.00 64.75 178 ALA A O 1
ATOM 1368 N N . ALA A 1 179 ? 10.777 -3.117 -17.543 1.00 56.75 179 ALA A N 1
ATOM 1369 C CA . ALA A 1 179 ? 10.152 -2.585 -18.747 1.00 56.75 179 ALA A CA 1
ATOM 1370 C C . ALA A 1 179 ? 10.684 -3.329 -19.967 1.00 56.75 179 ALA A C 1
ATOM 1372 O O . ALA A 1 179 ? 11.843 -3.734 -20.012 1.00 56.75 179 ALA A O 1
ATOM 1373 N N . GLU A 1 180 ? 9.826 -3.495 -20.967 1.00 48.09 180 GLU A N 1
ATOM 1374 C CA . GLU A 1 180 ? 10.198 -4.040 -22.265 1.00 48.09 180 GLU A CA 1
ATOM 1375 C C . GLU A 1 180 ? 11.100 -3.019 -22.983 1.00 48.09 180 GLU A C 1
ATOM 1377 O O . GLU A 1 180 ? 10.631 -2.090 -23.640 1.00 48.09 180 GLU A O 1
ATOM 1382 N N . GLN A 1 181 ? 12.413 -3.153 -22.802 1.00 41.84 181 GLN A N 1
ATOM 1383 C CA . GLN A 1 181 ? 13.424 -2.506 -23.629 1.00 41.84 181 GLN A CA 1
ATOM 1384 C C . GLN A 1 181 ? 14.294 -3.596 -24.253 1.00 41.84 181 GLN A C 1
ATOM 1386 O O . GLN A 1 181 ? 15.013 -4.316 -23.570 1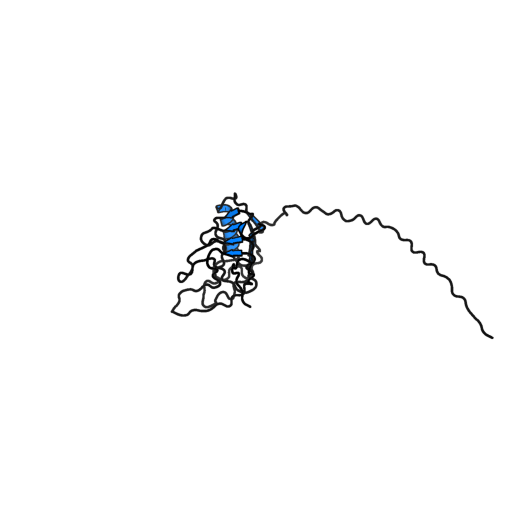.00 41.84 181 GLN A O 1
ATOM 1391 N N . ASP A 1 182 ? 14.174 -3.733 -25.572 1.00 40.81 182 ASP A N 1
ATOM 1392 C CA . ASP A 1 182 ? 15.177 -4.344 -26.445 1.00 40.81 182 ASP A CA 1
ATOM 1393 C C . ASP A 1 182 ? 15.724 -5.724 -26.022 1.00 40.81 182 ASP A C 1
ATOM 1395 O O . ASP A 1 182 ? 16.920 -5.988 -26.124 1.00 40.81 182 ASP A O 1
ATOM 1399 N N . ASN A 1 183 ? 14.839 -6.663 -25.660 1.00 41.19 183 ASN A N 1
ATOM 1400 C CA . ASN A 1 183 ? 15.177 -8.086 -25.486 1.00 41.19 183 ASN A CA 1
ATOM 1401 C C . ASN A 1 183 ? 16.198 -8.404 -24.364 1.00 41.19 183 ASN A C 1
ATOM 1403 O O . ASN A 1 183 ? 16.740 -9.514 -24.343 1.00 41.19 183 ASN A O 1
ATOM 1407 N N . GLU A 1 184 ? 16.439 -7.489 -23.421 1.00 39.47 184 GLU A N 1
ATOM 1408 C CA . GLU A 1 184 ? 17.346 -7.703 -22.288 1.00 39.47 184 GLU A CA 1
ATOM 1409 C C . GLU A 1 184 ? 16.576 -7.673 -20.958 1.00 39.47 184 GLU A C 1
ATOM 1411 O O . GLU A 1 184 ? 15.922 -6.692 -20.612 1.00 39.47 184 GLU A O 1
ATOM 1416 N N . ILE A 1 185 ? 16.621 -8.785 -20.216 1.00 44.62 185 ILE A N 1
ATOM 1417 C CA . ILE A 1 185 ? 16.058 -8.879 -18.864 1.00 44.62 185 ILE A CA 1
ATOM 1418 C C . ILE A 1 185 ? 17.161 -8.485 -17.879 1.00 44.62 185 ILE A C 1
ATOM 1420 O O . ILE A 1 185 ? 18.072 -9.276 -17.625 1.00 44.62 185 ILE A O 1
ATOM 1424 N N . THR A 1 186 ? 17.070 -7.289 -17.301 1.00 45.22 186 THR A N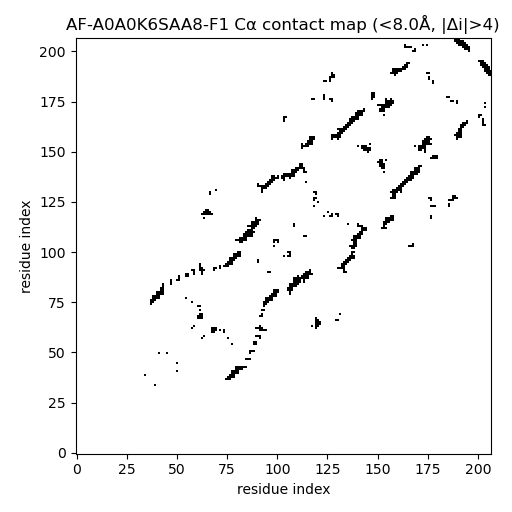 1
ATOM 1425 C CA . THR A 1 186 ? 17.885 -6.908 -16.138 1.00 45.22 186 THR A CA 1
ATOM 1426 C C . THR A 1 186 ? 17.268 -7.528 -14.884 1.00 45.22 186 THR A C 1
ATOM 1428 O O . THR A 1 186 ? 16.086 -7.332 -14.613 1.00 45.22 186 THR A O 1
ATOM 1431 N N . ILE A 1 187 ? 18.049 -8.317 -14.139 1.00 45.25 187 ILE A N 1
ATOM 1432 C CA . ILE A 1 187 ? 17.604 -8.961 -12.893 1.00 45.25 187 ILE A CA 1
ATOM 1433 C C . ILE A 1 187 ? 17.959 -8.076 -11.691 1.00 45.25 187 ILE A C 1
ATOM 1435 O O . ILE A 1 187 ? 19.107 -7.658 -11.539 1.00 45.25 187 ILE A O 1
ATOM 1439 N N . ASP A 1 188 ? 16.966 -7.840 -10.832 1.00 52.03 188 ASP A N 1
ATOM 1440 C CA . ASP A 1 188 ? 17.046 -7.059 -9.594 1.00 52.03 188 ASP A CA 1
ATOM 1441 C C . ASP A 1 188 ? 17.645 -7.860 -8.412 1.00 52.03 188 ASP A C 1
ATOM 1443 O O . ASP A 1 188 ? 17.402 -9.059 -8.262 1.00 52.03 188 ASP A O 1
ATOM 1447 N N . ASN A 1 189 ? 18.372 -7.188 -7.508 1.00 44.16 189 ASN A N 1
ATOM 1448 C CA . ASN A 1 189 ? 18.798 -7.746 -6.212 1.00 44.16 189 ASN A CA 1
ATOM 1449 C C . ASN A 1 189 ? 17.728 -7.457 -5.134 1.00 44.16 189 ASN A C 1
ATOM 1451 O O . ASN A 1 189 ? 17.763 -6.405 -4.498 1.00 44.16 189 ASN A O 1
ATOM 1455 N N . SER A 1 190 ? 16.773 -8.369 -4.923 1.00 50.75 190 SER A N 1
ATOM 1456 C CA . SER A 1 190 ? 15.617 -8.150 -4.032 1.00 50.75 190 SER A CA 1
ATOM 1457 C C . SER A 1 190 ? 15.744 -8.816 -2.645 1.00 50.75 190 SER A C 1
ATOM 1459 O O . SER A 1 190 ? 15.655 -10.041 -2.544 1.00 50.75 190 SER A O 1
ATOM 1461 N N . THR A 1 191 ? 15.808 -8.023 -1.562 1.00 45.47 191 THR A N 1
ATOM 1462 C CA . THR A 1 191 ? 15.762 -8.481 -0.149 1.00 45.47 191 THR A CA 1
ATOM 1463 C C . THR A 1 191 ? 14.463 -8.104 0.565 1.00 45.47 191 THR A C 1
ATOM 1465 O O . THR A 1 191 ? 14.401 -7.128 1.311 1.00 45.47 191 THR A O 1
ATOM 1468 N N . ALA A 1 192 ? 13.410 -8.899 0.408 1.00 45.38 192 ALA A N 1
ATOM 1469 C CA . ALA A 1 192 ? 12.391 -9.034 1.460 1.00 45.38 192 ALA A CA 1
ATOM 1470 C C . ALA A 1 192 ? 12.818 -10.174 2.438 1.00 45.38 192 ALA A C 1
ATOM 1472 O O . ALA A 1 192 ? 13.922 -10.691 2.304 1.00 45.38 192 ALA A O 1
ATOM 1473 N N . LEU A 1 193 ? 12.065 -10.552 3.475 1.00 40.75 193 LEU A N 1
ATOM 1474 C CA . LEU A 1 193 ? 12.293 -11.819 4.202 1.00 40.75 193 LEU A CA 1
ATOM 1475 C C . LEU A 1 193 ? 10.977 -12.591 4.266 1.00 40.75 193 LEU A C 1
ATOM 1477 O O . LEU A 1 193 ? 9.968 -12.051 4.717 1.00 40.75 193 LEU A O 1
ATOM 1481 N N . VAL A 1 194 ? 11.030 -13.852 3.830 1.00 47.34 194 VAL A N 1
ATOM 1482 C CA . VAL A 1 194 ? 9.915 -14.805 3.758 1.00 47.34 194 VAL A CA 1
ATOM 1483 C C . VAL A 1 194 ? 9.673 -15.474 5.094 1.00 47.34 194 VAL A C 1
ATOM 1485 O O . VAL A 1 194 ? 10.609 -16.056 5.632 1.00 47.34 194 VAL A O 1
ATOM 1488 N N . TYR A 1 195 ? 8.435 -15.527 5.576 1.00 40.94 195 TYR A N 1
ATOM 1489 C CA . TYR A 1 195 ? 8.028 -16.553 6.534 1.00 40.94 195 TYR A CA 1
ATOM 1490 C C . TYR A 1 195 ? 6.816 -17.304 5.988 1.00 40.94 195 TYR A C 1
ATOM 1492 O O . TYR A 1 195 ? 5.805 -16.676 5.687 1.00 40.94 195 TYR A O 1
ATOM 1500 N N . GLU A 1 196 ? 6.937 -18.626 5.869 1.00 42.12 196 GLU A N 1
ATOM 1501 C CA . GLU A 1 196 ? 5.830 -19.532 5.547 1.00 42.12 196 GLU A CA 1
ATOM 1502 C C . GLU A 1 196 ? 4.994 -19.808 6.805 1.00 42.12 196 GLU A C 1
ATOM 1504 O O . GLU A 1 196 ? 5.542 -19.972 7.901 1.00 42.12 196 GLU A O 1
ATOM 1509 N N . ASP A 1 197 ? 3.672 -19.880 6.648 1.00 45.34 197 ASP A N 1
ATOM 1510 C CA . ASP A 1 197 ? 2.793 -20.521 7.625 1.00 45.34 197 ASP A CA 1
ATOM 1511 C C . ASP A 1 197 ? 2.509 -21.985 7.238 1.00 45.34 197 ASP A C 1
ATOM 1513 O O . ASP A 1 197 ? 2.930 -22.481 6.192 1.00 45.34 197 ASP A O 1
ATOM 1517 N N . GLU A 1 198 ? 1.791 -22.696 8.106 1.00 42.81 198 GLU A N 1
ATOM 1518 C CA . GLU A 1 198 ? 1.490 -24.132 8.002 1.00 42.81 198 GLU A CA 1
ATOM 1519 C C . GLU A 1 198 ? 0.696 -24.519 6.732 1.00 42.81 198 GLU A C 1
ATOM 1521 O O . GLU A 1 198 ? 0.541 -25.707 6.446 1.00 42.81 198 GLU A O 1
ATOM 1526 N N . ASN A 1 199 ? 0.203 -23.533 5.969 1.00 47.31 199 ASN A N 1
ATOM 1527 C CA . ASN A 1 199 ? -0.671 -23.708 4.809 1.00 47.31 199 ASN A CA 1
ATOM 1528 C C . ASN A 1 199 ? 0.006 -23.385 3.461 1.00 47.31 199 ASN A C 1
ATOM 1530 O O . ASN A 1 199 ? -0.654 -23.468 2.425 1.00 47.31 199 ASN A O 1
ATOM 1534 N N . GLY A 1 200 ? 1.308 -23.070 3.442 1.00 39.69 200 GLY A N 1
ATOM 1535 C CA . GLY A 1 200 ? 2.094 -22.972 2.204 1.00 39.69 200 GLY A CA 1
ATOM 1536 C C . GLY A 1 200 ? 1.938 -21.666 1.416 1.00 39.69 200 GLY A C 1
ATOM 1537 O O . GLY A 1 200 ? 2.117 -21.665 0.199 1.00 39.69 200 GLY A O 1
ATOM 1538 N N . VAL A 1 201 ? 1.612 -20.554 2.080 1.00 47.38 201 VAL A N 1
ATOM 1539 C CA . VAL A 1 201 ? 1.590 -19.222 1.451 1.00 47.38 201 VAL A CA 1
ATOM 1540 C C . VAL A 1 201 ? 3.000 -18.618 1.442 1.00 47.38 201 VAL A C 1
ATOM 1542 O O . VAL A 1 201 ? 3.667 -18.542 2.475 1.00 47.38 201 VAL A O 1
ATOM 1545 N N . LEU A 1 202 ? 3.455 -18.195 0.258 1.00 44.28 202 LEU A N 1
ATOM 1546 C CA . LEU A 1 202 ? 4.790 -17.646 0.018 1.00 44.28 202 LEU A CA 1
ATOM 1547 C C . LEU A 1 202 ? 4.894 -16.194 0.507 1.00 44.28 202 LEU A C 1
ATOM 1549 O O . LEU A 1 202 ? 4.078 -15.339 0.172 1.00 44.28 202 LEU A O 1
ATOM 1553 N N . VAL A 1 203 ? 5.969 -15.892 1.222 1.00 41.25 203 VAL A N 1
ATOM 1554 C CA . VAL A 1 203 ? 6.460 -14.522 1.464 1.00 41.25 203 VAL A CA 1
ATOM 1555 C C . VAL A 1 203 ? 7.808 -14.402 0.707 1.00 41.25 203 VAL A C 1
ATOM 1557 O O . VAL A 1 203 ? 8.315 -15.412 0.230 1.00 41.25 203 VAL A O 1
ATOM 1560 N N . ALA A 1 204 ? 8.387 -13.217 0.489 1.00 34.59 204 ALA A N 1
ATOM 1561 C CA . ALA A 1 204 ? 9.547 -13.005 -0.414 1.00 34.59 204 ALA A CA 1
ATOM 1562 C C . ALA A 1 204 ? 10.857 -12.581 0.281 1.00 34.59 204 ALA A C 1
ATOM 1564 O O . ALA A 1 204 ? 10.764 -11.904 1.299 1.00 34.59 204 ALA A O 1
ATOM 1565 N N . GLY A 1 205 ? 12.049 -12.978 -0.217 1.00 28.34 205 GLY A N 1
ATOM 1566 C CA . GLY A 1 205 ? 13.321 -12.463 0.309 1.00 28.34 205 GLY A CA 1
ATOM 1567 C C . GLY A 1 205 ? 14.690 -13.012 -0.124 1.00 28.34 205 GLY A C 1
ATOM 1568 O O . GLY A 1 205 ? 14.876 -14.218 -0.026 1.00 28.34 205 GLY A O 1
ATOM 1569 N N . TYR A 1 206 ? 15.671 -12.138 -0.463 1.00 34.16 206 TYR A N 1
ATOM 1570 C CA . TYR A 1 206 ? 17.120 -12.454 -0.608 1.00 34.16 206 TYR A CA 1
ATOM 1571 C C . TYR A 1 206 ? 18.121 -11.313 -0.291 1.00 34.16 206 TYR A C 1
ATOM 1573 O O . TYR A 1 206 ? 17.991 -10.218 -0.813 1.00 34.16 206 TYR A O 1
ATOM 1581 N N . SER A 1 207 ? 19.133 -11.620 0.541 1.00 31.94 207 SER A N 1
ATOM 1582 C CA . SER A 1 207 ? 20.328 -10.842 0.987 1.00 31.94 207 SER A CA 1
ATOM 1583 C C . SER A 1 207 ? 20.725 -9.547 0.269 1.00 31.94 207 SER A C 1
ATOM 1585 O O . SER A 1 207 ? 20.887 -9.600 -0.968 1.0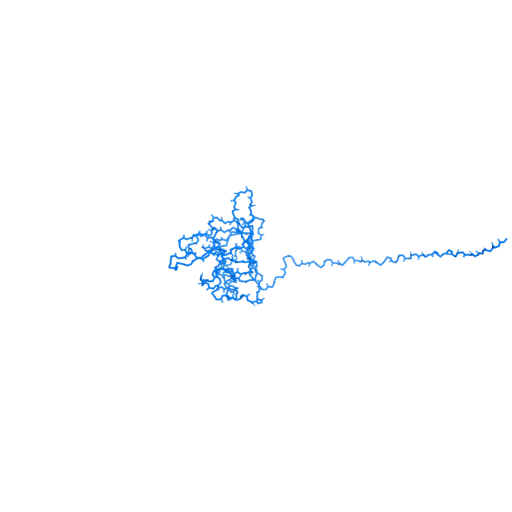0 31.94 207 SER A O 1
#

Organism: NCBI:txid1169474

pLDDT: mean 79.18, std 22.93, range [28.34, 98.75]